Protein AF-A0A4Q4V683-F1 (afdb_monomer_lite)

pLDDT: mean 73.68, std 15.34, range [36.59, 94.88]

Foldseek 3Di:
DDDDDDPDDPDPPQLPDDDDPVVQVVCCVVVVDNLVPDDPSCSSVVVSVSVVVVVVVVLVVCVVVQVCSVQVVVVHDRDPVSVVVNVVVVVVVVVVVVVVVVVVVVDPDDPPLFAWEAEDDCVVVDDDRDTPVVVVVVVVVVVVFFPDKDKAFPDWDDDVVQQKIKTKIKIWTHTDPVNPDDDPDDDPPPDDPTDIWIKIWIFHADPVSPDTSYIYMYTDPDD

Secondary structure (DSSP, 8-state):
------------TTTTPPPPHHHHHHHHHHS---GGGS-TTTHHHHHHHHHHHHHHHHHHHHHHH-TTHHHHHTTPPPPHHHHHHHHHHHHHHHHHHHHHHHHHHHSTTS-----EEEEESGGG----PBPHHHHHHHHHHHHHHEEE--EEEEEEEEEGGGTEEEEEEEEE-EE-GGG----SS----------EEEEEEEEEE-TTSSSEEEEEEEEP---

Structure (mmCIF, N/CA/C/O backbone):
data_AF-A0A4Q4V683-F1
#
_entry.id   AF-A0A4Q4V683-F1
#
loop_
_atom_site.group_PDB
_atom_site.id
_atom_site.type_symbol
_atom_site.label_atom_id
_atom_site.label_alt_id
_atom_site.label_comp_id
_atom_site.label_asym_id
_atom_site.label_entity_id
_atom_site.label_seq_id
_atom_site.pdbx_PDB_ins_code
_atom_site.Cartn_x
_atom_site.Cartn_y
_atom_site.Cartn_z
_atom_site.occupancy
_atom_site.B_iso_or_equiv
_atom_site.auth_seq_id
_atom_site.auth_comp_id
_atom_site.auth_asym_id
_atom_site.auth_atom_id
_atom_site.pdbx_PDB_model_num
ATOM 1 N N . MET A 1 1 ? -41.103 6.903 85.930 1.00 46.31 1 MET A N 1
ATOM 2 C CA . MET A 1 1 ? -41.200 6.333 84.571 1.00 46.31 1 MET A CA 1
ATOM 3 C C . MET A 1 1 ? -40.669 7.365 83.596 1.00 46.31 1 MET A C 1
ATOM 5 O O . MET A 1 1 ? -41.232 8.448 83.564 1.00 46.31 1 MET A O 1
ATOM 9 N N . SER A 1 2 ? -39.594 7.088 82.861 1.00 41.38 2 SER A N 1
ATOM 10 C CA . SER A 1 2 ? -39.300 7.807 81.615 1.00 41.38 2 SER A CA 1
ATOM 11 C C . SER A 1 2 ? -38.290 7.000 80.808 1.00 41.38 2 SER A C 1
ATOM 13 O O . SER A 1 2 ? -37.324 6.490 81.370 1.00 41.38 2 SER A O 1
ATOM 15 N N . GLY A 1 3 ? -38.618 6.799 79.535 1.00 37.69 3 GLY A N 1
ATOM 16 C CA . GLY A 1 3 ? -38.150 5.724 78.670 1.00 37.69 3 GLY A CA 1
ATOM 17 C C . GLY A 1 3 ? -36.655 5.709 78.369 1.00 37.69 3 GLY A C 1
ATOM 18 O O . GLY A 1 3 ? -36.049 6.718 78.006 1.00 37.69 3 GLY A O 1
ATOM 19 N N . THR A 1 4 ? -36.110 4.499 78.426 1.00 41.00 4 THR A N 1
ATOM 20 C CA . THR A 1 4 ? -34.933 4.038 77.696 1.00 41.00 4 THR A CA 1
ATOM 21 C C . THR A 1 4 ? -35.132 4.360 76.212 1.00 41.00 4 THR A C 1
ATOM 23 O O . THR A 1 4 ? -35.941 3.723 75.538 1.00 41.00 4 THR A O 1
ATOM 26 N N . HIS A 1 5 ? -34.452 5.385 75.705 1.00 44.97 5 HIS A N 1
ATOM 27 C CA . HIS A 1 5 ? -34.430 5.655 74.271 1.00 44.97 5 HIS A CA 1
ATOM 28 C C . HIS A 1 5 ? -33.493 4.629 73.637 1.00 44.97 5 HIS A C 1
ATOM 30 O O . HIS A 1 5 ? -32.316 4.550 73.990 1.00 44.97 5 HIS A O 1
ATOM 36 N N . GLY A 1 6 ? -34.057 3.781 72.776 1.00 37.22 6 GLY A N 1
ATOM 37 C CA . GLY A 1 6 ? -33.319 2.761 72.048 1.00 37.22 6 GLY A CA 1
ATOM 38 C C . GLY A 1 6 ? -32.192 3.387 71.235 1.00 37.22 6 GLY A C 1
ATOM 39 O O . GLY A 1 6 ? -32.380 4.419 70.592 1.00 37.22 6 GLY A O 1
ATOM 40 N N . MET A 1 7 ? -31.029 2.739 71.271 1.00 40.00 7 MET A N 1
ATOM 41 C CA . MET A 1 7 ? -29.975 2.922 70.280 1.00 40.00 7 MET A CA 1
ATOM 42 C C . MET A 1 7 ? -30.600 2.710 68.899 1.00 40.00 7 MET A C 1
ATOM 44 O O . MET A 1 7 ? -30.900 1.578 68.518 1.00 40.00 7 MET A O 1
ATOM 48 N N . GLY A 1 8 ? -30.876 3.811 68.197 1.00 40.69 8 GLY A N 1
ATOM 49 C CA . GLY A 1 8 ? -31.326 3.792 66.815 1.00 40.69 8 GLY A CA 1
ATOM 50 C C . GLY A 1 8 ? -30.268 3.072 65.999 1.00 40.69 8 GLY A C 1
ATOM 51 O O . GLY A 1 8 ? -29.117 3.505 65.974 1.00 40.69 8 GLY A O 1
ATOM 52 N N . GLY A 1 9 ? -30.655 1.932 65.426 1.00 43.16 9 GLY A N 1
ATOM 53 C CA . GLY A 1 9 ? -29.786 1.118 64.597 1.00 43.16 9 GLY A CA 1
ATOM 54 C C . GLY A 1 9 ? -29.089 1.997 63.571 1.00 43.16 9 GLY A C 1
ATOM 55 O O . GLY A 1 9 ? -29.737 2.769 62.864 1.00 43.16 9 GLY A O 1
ATOM 56 N N . VAL A 1 10 ? -27.766 1.881 63.539 1.00 43.75 10 VAL A N 1
ATOM 57 C CA . VAL A 1 10 ? -26.938 2.305 62.419 1.00 43.75 10 VAL A CA 1
ATOM 58 C C . VAL A 1 10 ? -27.464 1.524 61.218 1.00 43.75 10 VAL A C 1
ATOM 60 O O . VAL A 1 10 ? -27.124 0.361 61.032 1.00 43.75 10 VAL A O 1
ATOM 63 N N . TYR A 1 11 ? -28.411 2.109 60.488 1.00 47.06 11 TYR A N 1
ATOM 64 C CA . TYR A 1 11 ? -28.827 1.582 59.201 1.00 47.06 11 TYR A CA 1
ATOM 65 C C . TYR A 1 11 ? -27.609 1.701 58.293 1.00 47.06 11 TYR A C 1
ATOM 67 O O . TYR A 1 11 ? -27.069 2.791 58.118 1.00 47.06 11 TYR A O 1
ATOM 75 N N . GLU A 1 12 ? -27.140 0.574 57.770 1.00 52.12 12 GLU A N 1
ATOM 76 C CA . GLU A 1 12 ? -26.119 0.557 56.733 1.00 52.12 12 GLU A CA 1
ATOM 77 C C . GLU A 1 12 ? -26.692 1.310 55.522 1.00 52.12 12 GLU A C 1
ATOM 79 O O . GLU A 1 12 ? -27.596 0.818 54.848 1.00 52.12 12 GLU A O 1
ATOM 84 N N . ASP A 1 13 ? -26.190 2.523 55.260 1.00 51.69 13 ASP A N 1
ATOM 85 C CA . ASP A 1 13 ? -26.619 3.450 54.191 1.00 51.69 13 ASP A CA 1
ATOM 86 C C . ASP A 1 13 ? -26.650 2.827 52.775 1.00 51.69 13 ASP A C 1
ATOM 88 O O . ASP A 1 13 ? -27.097 3.450 51.810 1.00 51.69 13 ASP A O 1
ATOM 92 N N . GLN A 1 14 ? -26.172 1.591 52.618 1.00 51.09 14 GLN A N 1
ATOM 93 C CA . GLN A 1 14 ? -26.167 0.863 51.355 1.00 51.09 14 GLN A CA 1
ATOM 94 C C . GLN A 1 14 ? -27.435 0.033 51.114 1.00 51.09 14 GLN A C 1
ATOM 96 O O . GLN A 1 14 ? -27.793 -0.158 49.953 1.00 51.09 14 GLN A O 1
ATOM 101 N N . ASP A 1 15 ? -28.181 -0.369 52.148 1.00 54.59 15 ASP A N 1
ATOM 102 C CA . ASP A 1 15 ? -29.346 -1.268 52.013 1.00 54.59 15 ASP A CA 1
ATOM 103 C C . ASP A 1 15 ? -30.617 -0.575 51.473 1.00 54.59 15 ASP A C 1
ATOM 105 O O . ASP A 1 15 ? -31.641 -1.208 51.227 1.00 54.59 15 ASP A O 1
ATOM 109 N N . GLN A 1 16 ? -30.557 0.742 51.243 1.00 57.19 16 GLN A N 1
ATOM 110 C CA . GLN A 1 16 ? -31.691 1.568 50.803 1.00 57.19 16 GLN A CA 1
ATOM 111 C C . GLN A 1 16 ? -31.672 1.934 49.307 1.00 57.19 16 GLN A C 1
ATOM 113 O O . GLN A 1 16 ? -32.422 2.810 48.867 1.00 57.19 16 GLN A O 1
ATOM 118 N N . ARG A 1 17 ? -30.815 1.308 48.491 1.00 64.31 17 ARG A N 1
ATOM 119 C CA . ARG A 1 17 ? -30.765 1.598 47.048 1.00 64.31 17 ARG A CA 1
ATOM 120 C C . ARG A 1 17 ? -31.903 0.893 46.309 1.00 64.31 17 ARG A C 1
ATOM 122 O O . ARG A 1 17 ? -31.976 -0.330 46.275 1.00 64.31 17 ARG A O 1
ATOM 129 N N . ASN A 1 18 ? -32.766 1.673 45.663 1.00 68.25 18 ASN A N 1
ATOM 130 C CA . ASN A 1 18 ? -33.771 1.138 44.747 1.00 68.25 18 ASN A CA 1
ATOM 131 C C . ASN A 1 18 ? -33.116 0.796 43.402 1.00 68.25 18 ASN A C 1
ATOM 133 O O . ASN A 1 18 ? -32.565 1.673 42.735 1.00 68.25 18 ASN A O 1
ATOM 137 N N . PHE A 1 19 ? -33.192 -0.472 42.999 1.00 73.62 19 PHE A N 1
ATOM 138 C CA . PHE A 1 19 ? -32.699 -0.953 41.708 1.00 73.62 19 PHE A CA 1
ATOM 139 C C . PHE A 1 19 ? -33.833 -1.005 40.684 1.00 73.62 19 PHE A C 1
ATOM 141 O O . PHE A 1 19 ? -34.965 -1.347 41.021 1.00 73.62 19 PHE A O 1
ATOM 148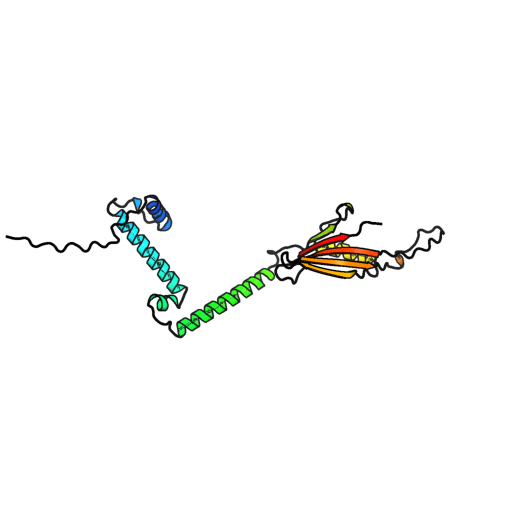 N N . ALA A 1 20 ? -33.532 -0.673 39.428 1.00 79.88 20 ALA A N 1
ATOM 149 C CA . ALA A 1 20 ? -34.481 -0.851 38.337 1.00 79.88 20 ALA A CA 1
ATOM 150 C C . ALA A 1 20 ? -34.656 -2.346 38.017 1.00 79.88 20 ALA A C 1
ATOM 152 O O . ALA A 1 20 ? -33.679 -3.098 38.017 1.00 79.88 20 ALA A O 1
ATOM 153 N N . ASP A 1 21 ? -35.874 -2.763 37.659 1.00 75.88 21 ASP A N 1
ATOM 154 C CA . ASP A 1 21 ? -36.181 -4.157 37.291 1.00 75.88 21 ASP A CA 1
ATOM 155 C C . ASP A 1 21 ? -35.320 -4.675 36.126 1.00 75.88 21 ASP A C 1
ATOM 157 O O . ASP A 1 21 ? -35.040 -5.871 36.031 1.00 75.88 21 ASP A O 1
ATOM 161 N N . SER A 1 22 ? -34.867 -3.782 35.240 1.00 79.06 22 SER A N 1
ATOM 162 C CA . SER A 1 22 ? -33.939 -4.118 34.157 1.00 79.06 22 SER A CA 1
ATOM 163 C C . SER A 1 22 ? -32.577 -4.573 34.679 1.00 79.06 22 SER A C 1
ATOM 165 O O . SER A 1 22 ? -32.049 -5.560 34.181 1.00 79.06 22 SER A O 1
ATOM 167 N N . SER A 1 23 ? -32.042 -3.902 35.703 1.00 78.31 23 SER A N 1
ATOM 168 C CA . SER A 1 23 ? -30.760 -4.264 36.316 1.00 78.31 23 SER A CA 1
ATOM 169 C C . SER A 1 23 ? -30.851 -5.610 37.031 1.00 78.31 23 SER A C 1
ATOM 171 O O . SER A 1 23 ? -29.955 -6.428 36.904 1.00 78.31 23 SER A O 1
ATOM 173 N N . ILE A 1 24 ? -31.971 -5.889 37.704 1.00 74.81 24 ILE A N 1
ATOM 174 C CA . ILE A 1 24 ? -32.207 -7.175 38.384 1.00 74.81 24 ILE A CA 1
ATOM 175 C C . ILE A 1 24 ? -32.203 -8.344 37.383 1.00 74.81 24 ILE A C 1
ATOM 177 O O . ILE A 1 24 ? -31.632 -9.400 37.649 1.00 74.81 24 ILE A O 1
ATOM 181 N N . LYS A 1 25 ? -32.816 -8.152 36.208 1.00 77.75 25 LYS A N 1
ATOM 182 C CA . LYS A 1 25 ? -32.842 -9.166 35.140 1.00 77.75 25 LYS A CA 1
ATOM 183 C C . LYS A 1 25 ? -31.498 -9.349 34.444 1.00 77.75 25 LYS A C 1
ATOM 185 O O . LYS A 1 25 ? -31.238 -10.428 33.915 1.00 77.75 25 LYS A O 1
ATOM 190 N N . GLU A 1 26 ? -30.685 -8.302 34.389 1.00 77.69 26 GLU A N 1
ATOM 191 C CA . GLU A 1 26 ? -29.346 -8.352 33.810 1.00 77.69 26 GLU A CA 1
ATOM 192 C C . GLU A 1 26 ? -28.400 -9.168 34.694 1.00 77.69 26 GLU A C 1
ATOM 194 O O . GLU A 1 26 ? -27.813 -10.128 34.197 1.00 77.69 26 GLU A O 1
ATOM 199 N N . GLU A 1 27 ? -28.382 -8.905 36.006 1.00 73.81 27 GLU A N 1
ATOM 200 C CA . GLU A 1 27 ? -27.564 -9.668 36.965 1.00 73.81 27 GLU A CA 1
ATOM 201 C C . GLU A 1 27 ? -27.907 -11.162 36.983 1.00 73.81 27 GLU A C 1
ATOM 203 O O . GLU A 1 27 ? -27.041 -12.030 37.087 1.00 73.81 27 GLU A O 1
ATOM 208 N N . GLN A 1 28 ? -29.187 -11.497 36.811 1.00 73.44 28 GLN A N 1
ATOM 209 C CA . GLN A 1 28 ? -29.623 -12.889 36.731 1.00 73.44 28 GLN A CA 1
ATOM 210 C C . GLN A 1 28 ? -29.041 -13.632 35.518 1.00 73.44 28 GLN A C 1
ATOM 212 O O . GLN A 1 28 ? -28.858 -14.849 35.572 1.00 73.44 28 GLN A O 1
ATOM 217 N N . ARG A 1 29 ? -28.744 -12.925 34.421 1.00 73.75 29 ARG A N 1
ATOM 218 C CA . ARG A 1 29 ? -28.149 -13.515 33.212 1.00 73.75 29 ARG A CA 1
ATOM 219 C C . ARG A 1 29 ? -26.636 -13.663 33.320 1.00 73.75 29 ARG A C 1
ATOM 221 O O . ARG A 1 29 ? -26.099 -14.612 32.758 1.00 73.75 29 ARG A O 1
ATOM 228 N N . THR A 1 30 ? -25.968 -12.729 33.988 1.00 74.19 30 THR A N 1
ATOM 229 C CA . THR A 1 30 ? -24.503 -12.676 34.095 1.00 74.19 30 THR A CA 1
ATOM 230 C C . THR A 1 30 ? -23.982 -13.565 35.220 1.00 74.19 30 THR A C 1
ATOM 232 O O . THR A 1 30 ? -23.068 -14.353 34.994 1.00 74.19 30 THR A O 1
ATOM 235 N N . GLN A 1 31 ? -24.600 -13.499 36.402 1.00 68.88 31 GLN A N 1
ATOM 236 C CA . GLN A 1 31 ? -24.130 -14.170 37.621 1.00 68.88 31 GLN A CA 1
ATOM 237 C C . GLN A 1 31 ? -24.837 -15.511 37.884 1.00 68.88 31 GLN A C 1
ATOM 239 O O . GLN A 1 31 ? -24.476 -16.241 38.804 1.00 68.88 31 GLN A O 1
ATOM 244 N N . ASN A 1 32 ? -25.863 -15.853 37.090 1.00 74.00 32 ASN A N 1
ATOM 245 C CA . ASN A 1 32 ? -26.705 -17.045 37.272 1.00 74.00 32 ASN A CA 1
ATOM 246 C C . ASN A 1 32 ? -27.372 -17.122 38.670 1.00 74.00 32 ASN A C 1
ATOM 248 O O . ASN A 1 32 ? -27.752 -18.198 39.136 1.00 74.00 32 ASN A O 1
ATOM 252 N N . ILE A 1 33 ? -27.526 -15.973 39.339 1.00 75.62 33 ILE A N 1
ATOM 253 C CA . ILE A 1 33 ? -28.204 -15.820 40.632 1.00 75.62 33 ILE A CA 1
ATOM 254 C C . ILE A 1 33 ? -29.637 -15.347 40.367 1.00 75.62 33 ILE A C 1
ATOM 256 O O . ILE A 1 33 ? -29.862 -14.317 39.737 1.00 75.62 33 ILE A O 1
ATOM 260 N N . ASN A 1 34 ? -30.642 -16.082 40.853 1.00 77.62 34 ASN A N 1
ATOM 261 C CA . ASN A 1 34 ? -32.051 -15.728 40.650 1.00 77.62 34 ASN A CA 1
ATOM 262 C C . ASN A 1 34 ? -32.516 -14.627 41.619 1.00 77.62 34 ASN A C 1
ATOM 264 O O . ASN A 1 34 ? -33.276 -14.893 42.551 1.00 77.62 34 ASN A O 1
ATOM 268 N N . VAL A 1 35 ? -32.075 -13.388 41.386 1.00 74.56 35 VAL A N 1
ATOM 269 C CA . VAL A 1 35 ? -32.452 -12.213 42.194 1.00 74.56 35 VAL A CA 1
ATOM 270 C C . VAL A 1 35 ? -33.961 -11.927 42.115 1.00 74.56 35 VAL A C 1
ATOM 272 O O . VAL A 1 35 ? -34.574 -11.482 43.086 1.00 74.56 35 VAL A O 1
ATOM 275 N N . GLU A 1 36 ? -34.606 -12.243 40.986 1.00 77.31 36 GLU A N 1
ATOM 276 C CA . GLU A 1 36 ? -36.046 -12.036 40.781 1.00 77.31 36 GLU A CA 1
ATOM 277 C C . GLU A 1 36 ? -36.908 -12.871 41.749 1.00 77.31 36 GLU A C 1
ATOM 279 O O . GLU A 1 36 ? -37.983 -12.414 42.155 1.00 77.31 36 GLU A O 1
ATOM 284 N N . GLY A 1 37 ? -36.399 -14.038 42.170 1.00 75.75 37 GLY A N 1
ATOM 285 C CA . GLY A 1 37 ? -37.033 -14.956 43.120 1.00 75.75 37 GLY A CA 1
ATOM 286 C C . GLY A 1 37 ? -36.935 -14.562 44.600 1.00 75.75 37 GLY A C 1
ATOM 287 O O . GLY 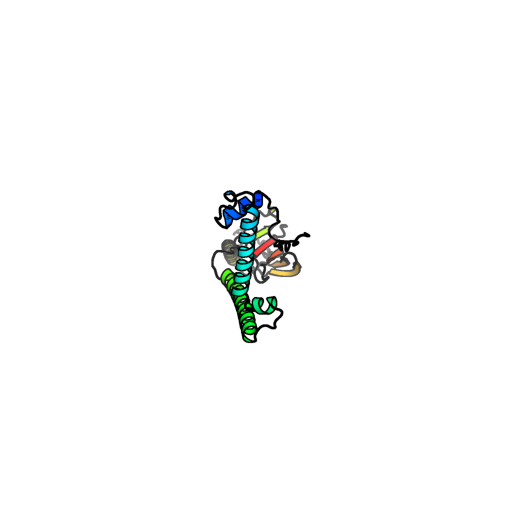A 1 37 ? -37.604 -15.182 45.427 1.00 75.75 37 GLY A O 1
ATOM 288 N N . TYR A 1 38 ? -36.144 -13.542 44.954 1.00 78.62 38 TYR A N 1
ATOM 289 C CA . TYR A 1 38 ? -36.069 -13.032 46.329 1.00 78.62 38 TYR A CA 1
ATOM 290 C C . TYR A 1 38 ? -37.320 -12.219 46.685 1.00 78.62 38 TYR A C 1
ATOM 292 O O . TYR A 1 38 ? -37.975 -11.628 45.819 1.00 78.62 38 TYR A O 1
ATOM 300 N N . MET A 1 39 ? -37.664 -12.148 47.977 1.00 77.94 39 MET A N 1
ATOM 301 C CA . MET A 1 39 ? -38.775 -11.298 48.411 1.00 77.94 39 MET A CA 1
ATOM 302 C C . MET A 1 39 ? -38.478 -9.825 48.086 1.00 77.94 39 MET A C 1
ATOM 304 O O . MET A 1 39 ? -37.325 -9.412 48.185 1.00 77.94 39 MET A O 1
ATOM 308 N N . PRO A 1 40 ? -39.488 -8.986 47.773 1.00 72.50 40 PRO A N 1
ATOM 309 C CA . PRO A 1 40 ? -39.276 -7.584 47.383 1.00 72.50 40 PRO A CA 1
ATOM 310 C C . PRO A 1 40 ? -38.419 -6.756 48.351 1.00 72.50 40 PRO A C 1
ATOM 312 O O . PRO A 1 40 ? -37.763 -5.811 47.938 1.00 72.50 40 PRO A O 1
ATOM 315 N N . LYS A 1 41 ? -38.422 -7.132 49.632 1.00 75.44 41 LYS A N 1
ATOM 316 C CA . LYS A 1 41 ? -37.670 -6.497 50.721 1.00 75.44 41 LYS A CA 1
ATOM 317 C C . LYS A 1 41 ? -36.184 -6.873 50.711 1.00 75.44 41 LYS A C 1
ATOM 319 O O . LYS A 1 41 ? -35.359 -6.086 51.146 1.00 75.44 41 LYS A O 1
ATOM 324 N N . ASP A 1 42 ? -35.871 -8.058 50.192 1.00 77.62 42 ASP A N 1
ATOM 325 C CA . ASP A 1 42 ? -34.534 -8.657 50.189 1.00 77.62 42 ASP A CA 1
ATOM 326 C C . ASP A 1 42 ? -33.828 -8.487 48.832 1.00 77.62 42 ASP A C 1
ATOM 328 O O . ASP A 1 42 ? -32.620 -8.687 48.731 1.00 77.62 42 ASP A O 1
ATOM 332 N N . LYS A 1 43 ? -34.562 -8.081 47.782 1.00 75.69 43 LYS A N 1
ATOM 333 C CA . LYS A 1 43 ? -34.003 -7.789 46.450 1.00 75.69 43 LYS A CA 1
ATOM 334 C C . LYS A 1 43 ? -32.897 -6.722 46.475 1.00 75.69 43 LYS A C 1
ATOM 336 O O . LYS A 1 43 ? -31.868 -6.962 45.846 1.00 75.69 43 LYS A O 1
ATOM 341 N N . PRO A 1 44 ? -33.042 -5.580 47.182 1.00 77.62 44 PRO A N 1
ATOM 342 C CA . PRO A 1 44 ? -31.974 -4.581 47.261 1.00 77.62 44 PRO A CA 1
ATOM 343 C C . PRO A 1 44 ? -30.707 -5.129 47.914 1.00 77.62 44 PRO A C 1
ATOM 345 O O . PRO A 1 44 ? -29.607 -4.900 47.420 1.00 77.62 44 PRO A O 1
ATOM 348 N N . ARG A 1 45 ? -30.874 -5.927 48.972 1.00 79.06 45 ARG A N 1
ATOM 349 C CA . ARG A 1 45 ? -29.773 -6.567 49.687 1.00 79.06 45 ARG A CA 1
ATOM 350 C C . ARG A 1 45 ? -29.011 -7.552 48.798 1.00 79.06 45 ARG A C 1
ATOM 352 O O . ARG A 1 45 ? -27.792 -7.469 48.713 1.00 79.06 45 ARG A O 1
ATOM 359 N N . ALA A 1 46 ? -29.725 -8.417 48.075 1.00 79.88 46 ALA A N 1
ATOM 360 C CA . ALA A 1 46 ? -29.118 -9.353 47.125 1.00 79.88 46 ALA A CA 1
ATOM 361 C C . ALA A 1 46 ? -28.366 -8.628 45.990 1.00 79.88 46 ALA A C 1
ATOM 363 O O . ALA A 1 46 ? -27.272 -9.031 45.610 1.00 79.88 46 ALA A O 1
ATOM 364 N N . MET A 1 47 ? -28.918 -7.523 45.480 1.00 79.75 47 MET A N 1
ATOM 365 C CA . MET A 1 47 ? -28.262 -6.699 44.457 1.00 79.75 47 MET A CA 1
ATOM 366 C C . MET A 1 47 ? -26.998 -5.997 44.969 1.00 79.75 47 MET A C 1
ATOM 368 O O . MET A 1 47 ? -26.015 -5.884 44.237 1.00 79.75 47 MET A O 1
ATOM 372 N N . ASN A 1 48 ? -27.014 -5.512 46.211 1.00 80.06 48 ASN A N 1
ATOM 373 C CA . ASN A 1 48 ? -25.833 -4.925 46.839 1.00 80.06 48 ASN A CA 1
ATOM 374 C C . ASN A 1 48 ? -24.722 -5.961 47.014 1.00 80.06 48 ASN A C 1
ATOM 376 O O . ASN A 1 48 ? -23.572 -5.662 46.704 1.00 80.06 48 ASN A O 1
ATOM 380 N N . GLU A 1 49 ? -25.075 -7.171 47.451 1.00 81.38 49 GLU A N 1
ATOM 381 C CA . GLU A 1 49 ? -24.130 -8.271 47.654 1.00 81.38 49 GLU A CA 1
ATOM 382 C C . GLU A 1 49 ? -23.451 -8.689 46.339 1.00 81.38 49 GLU A C 1
ATOM 384 O O . GLU A 1 49 ? -22.224 -8.799 46.285 1.00 81.38 49 GLU A O 1
ATOM 389 N N . ILE A 1 50 ? -24.219 -8.806 45.250 1.00 81.94 50 ILE A N 1
ATOM 390 C CA . ILE A 1 50 ? -23.680 -9.091 43.910 1.00 81.94 50 ILE A CA 1
ATOM 391 C C . ILE A 1 50 ? -22.699 -8.000 43.478 1.00 81.94 50 ILE A C 1
ATOM 393 O O . ILE A 1 50 ? -21.563 -8.292 43.117 1.00 81.94 50 ILE A O 1
ATOM 397 N N . ARG A 1 51 ? -23.085 -6.726 43.595 1.00 79.00 51 ARG A N 1
ATOM 398 C CA . ARG A 1 51 ? -22.202 -5.615 43.215 1.00 79.00 51 ARG A CA 1
ATOM 399 C C . ARG A 1 51 ? -20.951 -5.524 44.077 1.00 79.00 51 ARG A C 1
ATOM 401 O O . ARG A 1 51 ? -19.899 -5.156 43.562 1.00 79.00 51 ARG A O 1
ATOM 408 N N . SER A 1 52 ? -21.034 -5.836 45.371 1.00 77.12 52 SER A N 1
ATOM 409 C CA . SER A 1 52 ? -19.834 -5.906 46.210 1.00 77.12 52 SER A CA 1
ATOM 410 C C . SER A 1 52 ? -18.895 -7.013 45.745 1.00 77.12 52 SER A C 1
ATOM 412 O O . SER A 1 52 ? -17.704 -6.753 45.600 1.00 77.12 52 SER A O 1
ATOM 414 N N . GLN A 1 53 ? -19.425 -8.192 45.407 1.00 78.88 53 GLN A N 1
ATOM 415 C CA . GLN A 1 53 ? -18.627 -9.295 44.871 1.00 78.88 53 GLN A CA 1
ATOM 416 C C . GLN A 1 53 ? -18.004 -8.936 43.514 1.00 78.88 53 GLN A C 1
ATOM 418 O O . GLN A 1 53 ? -16.851 -9.271 43.260 1.00 78.88 53 GLN A O 1
ATOM 423 N N . GLU A 1 54 ? -18.706 -8.201 42.652 1.00 79.75 54 GLU A N 1
ATOM 424 C CA . GLU A 1 54 ? -18.154 -7.703 41.384 1.00 79.75 54 GLU A CA 1
ATOM 425 C C . GLU A 1 54 ? -17.022 -6.695 41.585 1.00 79.75 54 GLU A C 1
ATOM 427 O O . GLU A 1 54 ? -16.005 -6.743 40.898 1.00 79.75 54 GLU A O 1
ATOM 432 N N . ILE A 1 55 ? -17.168 -5.784 42.546 1.00 77.75 55 ILE A N 1
ATOM 433 C CA . ILE A 1 55 ? -16.111 -4.829 42.885 1.00 77.75 55 ILE A CA 1
ATOM 434 C C . ILE A 1 55 ? -14.902 -5.571 43.465 1.00 77.75 55 ILE A C 1
ATOM 436 O O . ILE A 1 55 ? -13.767 -5.283 43.084 1.00 77.75 55 ILE A O 1
ATOM 440 N N . GLU A 1 56 ? -15.115 -6.540 44.352 1.00 77.69 56 GLU A N 1
ATOM 441 C CA . GLU A 1 56 ? -14.045 -7.360 44.927 1.00 77.69 56 GLU A CA 1
ATOM 442 C C . GLU A 1 56 ? -13.326 -8.175 43.850 1.00 77.69 56 GLU A C 1
ATOM 444 O O . GLU A 1 56 ? -12.115 -8.056 43.699 1.00 77.69 56 GLU A O 1
ATOM 449 N N . THR A 1 57 ? -14.055 -8.911 43.015 1.00 78.56 57 THR A N 1
ATOM 450 C CA . THR A 1 57 ? -13.464 -9.693 41.918 1.00 78.56 57 THR A CA 1
ATOM 451 C C . THR A 1 57 ? -12.734 -8.812 40.907 1.00 78.56 57 THR A C 1
ATOM 453 O O . THR A 1 57 ? -11.593 -9.109 40.559 1.00 78.56 57 THR A O 1
ATOM 456 N N . ALA A 1 58 ? -13.309 -7.678 40.499 1.00 76.69 58 ALA A N 1
ATOM 457 C CA . ALA A 1 58 ? -12.649 -6.750 39.581 1.00 76.69 58 ALA A CA 1
ATOM 458 C C . ALA A 1 58 ? -11.401 -6.098 40.199 1.00 76.69 58 ALA A C 1
ATOM 460 O O . ALA A 1 58 ? -10.421 -5.834 39.497 1.00 76.69 58 ALA A O 1
ATOM 461 N N . THR A 1 59 ? -11.405 -5.821 41.506 1.00 71.44 59 THR A N 1
ATOM 462 C CA . THR A 1 59 ? -10.211 -5.305 42.195 1.00 71.44 59 THR A CA 1
ATOM 463 C C . THR A 1 59 ? -9.145 -6.384 42.352 1.00 71.44 59 THR A C 1
ATOM 465 O O . THR A 1 59 ? -7.975 -6.107 42.099 1.00 71.44 59 THR A O 1
ATOM 468 N N . GLU A 1 60 ? -9.526 -7.622 42.660 1.00 76.38 60 GLU A N 1
ATOM 469 C CA . GLU A 1 60 ? -8.616 -8.766 42.702 1.00 76.38 60 GLU A CA 1
ATOM 470 C C . GLU A 1 60 ? -7.995 -9.087 41.341 1.00 76.38 60 GLU A C 1
ATOM 472 O O . GLU A 1 60 ? -6.801 -9.375 41.267 1.00 76.38 60 GLU A O 1
ATOM 477 N N . GLU A 1 61 ? -8.766 -9.024 40.256 1.00 74.44 61 GLU A N 1
ATOM 478 C CA . GLU A 1 61 ? -8.248 -9.205 38.898 1.00 74.44 61 GLU A CA 1
ATOM 479 C C . GLU A 1 61 ? -7.244 -8.114 38.528 1.00 74.44 61 GLU A C 1
ATOM 481 O O . GLU A 1 61 ? -6.189 -8.410 37.965 1.00 74.44 61 GLU A O 1
ATOM 486 N N . ARG A 1 62 ? -7.507 -6.859 38.915 1.00 70.31 62 ARG A N 1
ATOM 487 C CA . ARG A 1 62 ? -6.523 -5.776 38.775 1.00 70.31 62 ARG A CA 1
ATOM 488 C C . ARG A 1 62 ? -5.261 -6.055 39.589 1.00 70.31 62 ARG A C 1
ATOM 490 O O . ARG A 1 62 ? -4.171 -5.898 39.052 1.00 70.31 62 ARG A O 1
ATOM 497 N N . TYR A 1 63 ? -5.389 -6.541 40.826 1.00 72.62 63 TYR A N 1
ATOM 498 C CA . TYR A 1 63 ? -4.239 -6.919 41.657 1.00 72.62 63 TYR A CA 1
ATOM 499 C C . TYR A 1 63 ? -3.432 -8.096 41.093 1.00 72.62 63 TYR A C 1
ATOM 501 O O . TYR A 1 63 ? -2.235 -8.182 41.359 1.00 72.62 63 TYR A O 1
ATOM 509 N N . LYS A 1 64 ? -4.061 -9.003 40.338 1.00 74.38 64 LYS A N 1
ATOM 510 C CA . LYS A 1 64 ? -3.376 -10.117 39.661 1.00 74.38 64 LYS A CA 1
ATOM 511 C C . LYS A 1 64 ? -2.624 -9.666 38.409 1.00 74.38 64 LYS A C 1
ATOM 513 O O . LYS A 1 64 ? -1.564 -10.214 38.131 1.00 74.38 64 LYS A O 1
ATOM 518 N N . ASN A 1 65 ? -3.171 -8.701 37.673 1.00 72.50 65 ASN A N 1
ATOM 519 C CA . ASN A 1 65 ? -2.629 -8.267 36.383 1.00 72.50 65 ASN A CA 1
ATOM 520 C C . ASN A 1 65 ? -1.637 -7.097 36.488 1.00 72.50 65 ASN A C 1
ATOM 522 O O . ASN A 1 65 ? -0.823 -6.929 35.584 1.00 72.50 65 ASN A O 1
ATOM 526 N N . ASP A 1 66 ? -1.703 -6.302 37.561 1.00 71.25 66 ASP A N 1
ATOM 527 C CA . ASP A 1 66 ? -0.820 -5.158 37.798 1.00 71.25 66 ASP A CA 1
ATOM 528 C C . ASP A 1 66 ? -0.141 -5.267 39.181 1.00 71.25 66 ASP A C 1
ATOM 530 O O . ASP A 1 66 ? -0.797 -5.045 40.209 1.00 71.25 66 ASP A O 1
ATOM 534 N N . PRO A 1 67 ? 1.174 -5.550 39.243 1.00 69.88 67 PRO A N 1
ATOM 535 C CA . PRO A 1 67 ? 1.909 -5.685 40.501 1.00 69.88 67 PRO A CA 1
ATOM 536 C C . PRO A 1 67 ? 2.022 -4.371 41.304 1.00 69.88 67 PRO A C 1
ATOM 538 O O . PRO A 1 67 ? 2.311 -4.409 42.506 1.00 69.88 67 PRO A O 1
ATOM 541 N N . LEU A 1 68 ? 1.767 -3.204 40.697 1.00 73.88 68 LEU A N 1
ATOM 542 C CA . LEU A 1 68 ? 1.822 -1.890 41.356 1.00 73.88 68 LEU A CA 1
ATOM 543 C C . LEU A 1 68 ? 0.496 -1.495 42.012 1.00 73.88 68 LEU A C 1
ATOM 545 O O . LEU A 1 68 ? 0.485 -0.733 42.990 1.00 73.88 68 LEU A O 1
ATOM 549 N N . SER A 1 69 ? -0.613 -2.031 41.506 1.00 72.06 69 SER A N 1
ATOM 550 C CA . SER A 1 69 ? -1.971 -1.617 41.869 1.00 72.06 69 SER A CA 1
ATOM 551 C C . SER A 1 69 ? -2.270 -1.749 43.369 1.00 72.06 69 SER A C 1
ATOM 553 O O . SER A 1 69 ? -2.903 -0.869 43.955 1.00 72.06 69 SER A O 1
ATOM 555 N N . ARG A 1 70 ? -1.738 -2.778 44.044 1.00 72.25 70 ARG A N 1
ATOM 556 C CA . ARG A 1 70 ? -1.929 -2.981 45.493 1.00 72.25 70 ARG A CA 1
ATOM 557 C C . ARG A 1 70 ? -1.237 -1.910 46.336 1.00 72.25 70 ARG A C 1
ATOM 559 O O . ARG A 1 70 ? -1.790 -1.452 47.330 1.00 72.25 70 ARG A O 1
ATOM 566 N N . ALA A 1 71 ? -0.030 -1.493 45.956 1.00 69.31 71 ALA A N 1
ATOM 567 C CA . ALA A 1 71 ? 0.693 -0.457 46.690 1.00 69.31 71 ALA A CA 1
ATOM 568 C C . ALA A 1 71 ? 0.043 0.920 46.490 1.00 69.31 71 ALA A C 1
ATOM 570 O O . ALA A 1 71 ? -0.163 1.650 47.461 1.00 69.31 71 ALA A O 1
ATOM 571 N N . GLN A 1 72 ? -0.359 1.227 45.254 1.00 72.69 72 GLN A N 1
ATOM 572 C CA . GLN A 1 72 ? -1.015 2.486 44.903 1.00 72.69 72 GLN A CA 1
ATOM 573 C C . GLN A 1 72 ? -2.397 2.634 45.556 1.00 72.69 72 GLN A C 1
ATOM 575 O O . GLN A 1 72 ? -2.697 3.704 46.085 1.00 72.69 72 GLN A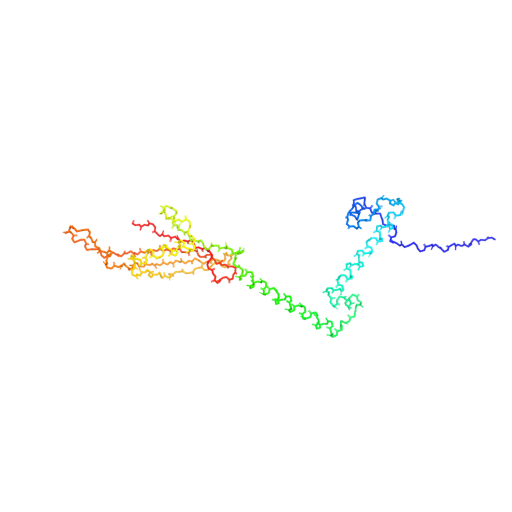 O 1
ATOM 580 N N . ALA A 1 73 ? -3.202 1.565 45.605 1.00 73.12 73 ALA A N 1
ATOM 581 C CA . ALA A 1 73 ? -4.525 1.573 46.243 1.00 73.12 73 ALA A CA 1
ATOM 582 C C . ALA A 1 73 ? -4.472 1.910 47.745 1.00 73.12 73 ALA A C 1
ATOM 584 O O . ALA A 1 73 ? -5.399 2.511 48.284 1.00 73.12 73 ALA A O 1
ATOM 585 N N . HIS A 1 74 ? -3.369 1.569 48.416 1.00 69.81 74 HIS A N 1
ATOM 586 C CA . HIS A 1 74 ? -3.147 1.869 49.831 1.00 69.81 74 HIS A CA 1
ATOM 587 C C . HIS A 1 74 ? -2.320 3.147 50.073 1.00 69.81 74 HIS A C 1
ATOM 589 O O . HIS A 1 74 ? -1.945 3.413 51.213 1.00 69.81 74 HIS A O 1
ATOM 595 N N . GLY A 1 75 ? -2.014 3.932 49.029 1.00 70.31 75 GLY A N 1
ATOM 596 C CA . GLY A 1 75 ? -1.209 5.159 49.139 1.00 70.31 75 GLY A CA 1
ATOM 597 C C . GLY A 1 75 ? 0.263 4.916 49.497 1.00 70.31 75 GLY A C 1
ATOM 598 O O . GLY A 1 75 ? 0.966 5.837 49.914 1.00 70.31 75 GLY A O 1
ATOM 599 N N . ASN A 1 76 ? 0.737 3.680 49.340 1.00 74.75 76 ASN A N 1
ATOM 600 C CA . ASN A 1 76 ? 2.091 3.269 49.673 1.00 74.75 76 ASN A CA 1
ATOM 601 C C . ASN A 1 76 ? 2.985 3.275 48.431 1.00 74.75 76 ASN A C 1
ATOM 603 O O . ASN A 1 76 ? 2.539 3.061 47.304 1.00 74.75 76 ASN A O 1
ATOM 607 N N . LYS A 1 77 ? 4.289 3.476 48.639 1.00 73.38 77 LYS A N 1
ATOM 608 C CA . LYS A 1 77 ? 5.261 3.299 47.555 1.00 73.38 77 LYS A CA 1
ATOM 609 C C . LYS A 1 77 ? 5.374 1.803 47.216 1.00 73.38 77 LYS A C 1
ATOM 611 O O . LYS A 1 77 ? 5.526 1.006 48.146 1.00 73.38 77 LYS A O 1
ATOM 616 N N . PRO A 1 78 ? 5.325 1.417 45.926 1.00 75.31 78 PRO A N 1
ATOM 617 C CA . PRO A 1 78 ? 5.551 0.039 45.500 1.00 75.31 78 PRO A CA 1
ATOM 618 C C . PRO A 1 78 ? 6.897 -0.491 45.993 1.00 75.31 78 PRO A C 1
ATOM 620 O O . PRO A 1 78 ? 7.847 0.272 46.191 1.00 75.31 78 PRO A O 1
ATOM 623 N N . SER A 1 79 ? 6.987 -1.802 46.208 1.00 80.31 79 SER A N 1
ATOM 624 C CA . SER A 1 79 ? 8.262 -2.422 46.560 1.00 80.31 79 SER A CA 1
ATOM 625 C C . SER A 1 79 ? 9.218 -2.378 45.363 1.00 80.31 79 SER A C 1
ATOM 627 O O . SER A 1 79 ? 8.798 -2.312 44.209 1.00 80.31 79 SER A O 1
ATOM 629 N N . ARG A 1 80 ? 10.524 -2.445 45.634 1.00 74.94 80 ARG A N 1
ATOM 630 C CA . ARG A 1 80 ? 11.557 -2.439 44.587 1.00 74.94 80 ARG A CA 1
ATOM 631 C C . ARG A 1 80 ? 11.405 -3.600 43.591 1.00 74.94 80 ARG A C 1
ATOM 633 O O . ARG A 1 80 ? 11.722 -3.422 42.426 1.00 74.94 80 ARG A O 1
ATOM 640 N N . GLY A 1 81 ? 10.914 -4.752 44.057 1.00 78.94 81 GLY A N 1
ATOM 641 C CA . GLY A 1 81 ? 10.608 -5.907 43.206 1.00 78.94 81 GLY A CA 1
ATOM 642 C C . GLY A 1 81 ? 9.375 -5.678 42.334 1.00 78.94 81 GLY A C 1
ATOM 643 O O . GLY A 1 81 ? 9.447 -5.891 41.136 1.00 78.94 81 GLY A O 1
ATOM 644 N N . ALA A 1 82 ? 8.295 -5.125 42.897 1.00 72.50 82 ALA A N 1
ATOM 645 C CA . ALA A 1 82 ? 7.077 -4.837 42.135 1.00 72.50 82 ALA A CA 1
ATOM 646 C C . ALA A 1 82 ? 7.296 -3.803 41.015 1.00 72.50 82 ALA A C 1
ATOM 648 O O . ALA A 1 82 ? 6.650 -3.885 39.978 1.00 72.50 82 ALA A O 1
ATOM 649 N N . MET A 1 83 ? 8.213 -2.844 41.207 1.00 71.00 83 MET A N 1
ATOM 650 C CA . MET A 1 83 ? 8.631 -1.939 40.126 1.00 71.00 83 MET A CA 1
ATOM 651 C C . MET A 1 83 ? 9.379 -2.681 39.017 1.00 71.00 83 MET A C 1
ATOM 653 O O . MET A 1 83 ? 9.080 -2.468 37.851 1.00 71.00 83 MET A O 1
ATOM 657 N N . ALA A 1 84 ? 10.311 -3.569 39.375 1.00 70.06 84 ALA A N 1
ATOM 658 C CA . ALA A 1 84 ? 11.066 -4.339 38.390 1.00 70.06 84 ALA A CA 1
ATOM 659 C C . ALA A 1 84 ? 10.161 -5.280 37.581 1.00 70.06 84 ALA A C 1
ATOM 661 O O . ALA A 1 84 ? 10.317 -5.377 36.369 1.00 70.06 84 ALA A O 1
ATOM 662 N N . ASP A 1 85 ? 9.191 -5.925 38.231 1.00 73.75 85 ASP A N 1
ATOM 663 C CA . ASP A 1 85 ? 8.236 -6.805 37.555 1.00 73.75 85 ASP A CA 1
ATOM 664 C C . ASP A 1 85 ? 7.333 -6.019 36.583 1.00 73.75 85 ASP A C 1
ATOM 666 O O . ASP A 1 85 ? 7.078 -6.486 35.474 1.00 73.75 85 ASP A O 1
ATOM 670 N N . ALA A 1 86 ? 6.903 -4.804 36.952 1.00 71.06 86 ALA A N 1
ATOM 671 C CA . ALA A 1 86 ? 6.127 -3.924 36.071 1.00 71.06 86 ALA A CA 1
ATOM 672 C C . ALA A 1 86 ? 6.931 -3.450 34.849 1.00 71.06 86 ALA A C 1
ATOM 674 O O . ALA A 1 86 ? 6.402 -3.431 33.737 1.00 71.06 86 ALA A O 1
ATOM 675 N N . ASP A 1 87 ? 8.207 -3.104 35.047 1.00 76.75 87 ASP A N 1
ATOM 676 C CA . ASP A 1 87 ? 9.109 -2.709 33.960 1.00 76.75 87 ASP A CA 1
ATOM 677 C C . ASP A 1 87 ? 9.341 -3.882 32.987 1.00 76.75 87 ASP A C 1
ATOM 679 O O . ASP A 1 87 ? 9.233 -3.711 31.774 1.00 76.75 87 ASP A O 1
ATOM 683 N N . ILE A 1 88 ? 9.565 -5.100 33.504 1.00 77.88 88 ILE A N 1
ATOM 684 C CA . ILE A 1 88 ? 9.716 -6.314 32.681 1.00 77.88 88 ILE A CA 1
ATOM 685 C C . ILE A 1 88 ? 8.445 -6.587 31.872 1.00 77.88 88 ILE A C 1
ATOM 687 O O . ILE A 1 88 ? 8.528 -6.880 30.682 1.00 77.88 88 ILE A O 1
ATOM 691 N N . GLN A 1 89 ? 7.269 -6.471 32.488 1.00 76.88 89 GLN A N 1
ATOM 692 C CA . GLN A 1 89 ? 5.997 -6.716 31.811 1.00 76.88 89 GLN A CA 1
ATOM 693 C C . GLN A 1 89 ? 5.736 -5.690 30.697 1.00 76.88 89 GLN A C 1
ATOM 695 O O . GLN A 1 89 ? 5.281 -6.059 29.613 1.00 76.88 89 GLN A O 1
ATOM 700 N N . ALA A 1 90 ? 6.080 -4.419 30.920 1.00 77.88 90 ALA A N 1
ATOM 701 C CA . ALA A 1 90 ? 5.996 -3.384 29.892 1.00 77.88 90 ALA A CA 1
ATOM 702 C C . ALA A 1 90 ? 6.945 -3.670 28.712 1.00 77.88 90 ALA A C 1
ATOM 704 O O . ALA A 1 90 ? 6.524 -3.616 27.551 1.00 77.88 90 ALA A O 1
ATOM 705 N N . ASP A 1 91 ? 8.193 -4.047 28.999 1.00 77.69 91 ASP A N 1
ATOM 706 C CA . ASP A 1 91 ? 9.187 -4.399 27.982 1.00 77.69 91 ASP A CA 1
ATOM 707 C C . ASP A 1 91 ? 8.781 -5.659 27.192 1.00 77.69 91 ASP A C 1
ATOM 709 O O . ASP A 1 91 ? 8.923 -5.714 25.964 1.00 77.69 91 ASP A O 1
ATOM 713 N N . GLU A 1 92 ? 8.229 -6.673 27.862 1.00 77.38 92 GLU A N 1
ATOM 714 C CA . GLU A 1 92 ? 7.707 -7.887 27.230 1.00 77.38 92 GLU A CA 1
ATOM 715 C C . GLU A 1 92 ? 6.495 -7.600 26.338 1.00 77.38 92 GLU A C 1
ATOM 717 O O . GLU A 1 92 ? 6.424 -8.126 25.224 1.00 77.38 92 GLU A O 1
ATOM 722 N N . GLU A 1 93 ? 5.571 -6.733 26.758 1.00 76.81 93 GLU A N 1
ATOM 723 C CA . GLU A 1 93 ? 4.441 -6.303 25.930 1.00 76.81 93 GLU A CA 1
ATOM 724 C C . GLU A 1 93 ? 4.892 -5.530 24.686 1.00 76.81 93 GLU A C 1
ATOM 726 O O . GLU A 1 93 ? 4.348 -5.736 23.595 1.00 76.81 93 GLU A O 1
ATOM 731 N N . GLU A 1 94 ? 5.897 -4.660 24.808 1.00 75.62 94 GLU A N 1
ATOM 732 C CA . GLU A 1 94 ? 6.485 -3.979 23.655 1.00 75.62 94 GLU A CA 1
ATOM 733 C C . GLU A 1 94 ? 7.170 -4.958 22.698 1.00 75.62 94 GLU A C 1
ATOM 735 O O . GLU A 1 94 ? 6.986 -4.872 21.477 1.00 75.62 94 GLU A O 1
ATOM 740 N N . MET A 1 95 ? 7.937 -5.913 23.229 1.00 71.00 95 MET A N 1
ATOM 741 C CA . MET A 1 95 ? 8.570 -6.958 22.426 1.00 71.00 95 MET A CA 1
ATOM 742 C C . MET A 1 95 ? 7.533 -7.852 21.745 1.00 71.00 95 MET A C 1
ATOM 744 O O . MET A 1 95 ? 7.692 -8.187 20.571 1.00 71.00 95 MET A O 1
ATOM 748 N N . LEU A 1 96 ? 6.446 -8.202 22.433 1.00 70.25 96 LEU A N 1
ATOM 749 C CA . LEU A 1 96 ? 5.342 -8.975 21.874 1.00 70.25 96 LEU A CA 1
ATOM 750 C C . LEU A 1 96 ? 4.602 -8.197 20.788 1.00 70.25 96 LEU A C 1
ATOM 752 O O . LEU A 1 96 ? 4.295 -8.789 19.760 1.00 70.25 96 LEU A O 1
ATOM 756 N N . LYS A 1 97 ? 4.375 -6.887 20.941 1.00 74.38 97 LYS A N 1
ATOM 757 C CA . LYS A 1 97 ? 3.789 -6.039 19.884 1.00 74.38 97 LYS A CA 1
ATOM 758 C C . LYS A 1 97 ? 4.694 -5.963 18.655 1.00 74.38 97 LYS A C 1
ATOM 760 O O . LYS A 1 97 ? 4.212 -6.161 17.542 1.00 74.38 97 LYS A O 1
ATOM 765 N N . LYS A 1 98 ? 6.003 -5.763 18.846 1.00 71.19 98 LYS A N 1
ATOM 766 C CA . LYS A 1 98 ? 6.996 -5.773 17.755 1.00 71.19 98 LYS A CA 1
ATOM 767 C C . LYS A 1 98 ? 7.053 -7.134 17.064 1.00 71.19 98 LYS A C 1
ATOM 769 O O . LYS A 1 98 ? 7.045 -7.201 15.839 1.00 71.19 98 LYS A O 1
ATOM 774 N N . LYS A 1 99 ? 7.053 -8.228 17.831 1.00 67.94 99 LYS A N 1
ATOM 775 C CA . LYS A 1 99 ? 7.052 -9.594 17.297 1.00 67.94 99 LYS A CA 1
ATOM 776 C C . LYS A 1 99 ? 5.741 -9.929 16.597 1.00 67.94 99 LYS A C 1
ATOM 778 O O . LYS A 1 99 ? 5.785 -10.556 15.552 1.00 67.94 99 LYS A O 1
ATOM 783 N N . GLN A 1 100 ? 4.595 -9.500 17.119 1.00 59.84 100 GLN A N 1
ATOM 784 C CA . GLN A 1 100 ? 3.302 -9.666 16.457 1.00 59.84 100 GLN A CA 1
ATOM 785 C C . GLN A 1 100 ? 3.253 -8.872 15.152 1.00 59.84 100 GLN A C 1
ATOM 787 O O . GLN A 1 100 ? 2.844 -9.445 14.155 1.00 59.84 100 GLN A O 1
ATOM 792 N N . GLN A 1 101 ? 3.751 -7.632 15.110 1.00 59.31 101 GLN A N 1
ATOM 793 C CA . GLN A 1 101 ? 3.887 -6.864 13.863 1.00 59.31 101 GLN A CA 1
ATOM 794 C C . GLN A 1 101 ? 4.806 -7.574 12.853 1.00 59.31 101 GLN A C 1
ATOM 796 O O . GLN A 1 101 ? 4.404 -7.831 11.720 1.00 59.31 101 GLN A O 1
ATOM 801 N N . GLN A 1 102 ? 5.992 -8.014 13.286 1.00 57.91 102 GLN A N 1
ATOM 802 C CA . GLN A 1 102 ? 6.921 -8.772 12.435 1.00 57.91 102 GLN A CA 1
ATOM 803 C C . GLN A 1 102 ? 6.350 -10.127 11.981 1.00 57.91 102 GLN A C 1
ATOM 805 O O . GLN A 1 102 ? 6.609 -10.583 10.865 1.00 57.91 102 GLN A O 1
ATOM 810 N N . GLN A 1 103 ? 5.556 -10.787 12.825 1.00 49.28 103 GLN A N 1
ATOM 811 C CA . GLN A 1 103 ? 4.923 -12.070 12.528 1.00 49.28 103 GLN A CA 1
ATOM 812 C C . GLN A 1 103 ? 3.690 -11.902 11.631 1.00 49.28 103 GLN A C 1
ATOM 814 O O . GLN A 1 103 ? 3.443 -12.771 10.797 1.00 49.28 103 GLN A O 1
ATOM 819 N N . THR A 1 104 ? 2.955 -10.787 11.721 1.00 46.28 104 THR A N 1
ATOM 820 C CA . THR A 1 104 ? 1.900 -10.441 10.756 1.00 46.28 104 THR A CA 1
ATOM 821 C C . THR A 1 104 ? 2.461 -10.120 9.374 1.00 46.28 104 THR A C 1
ATOM 823 O O . THR A 1 104 ? 1.801 -10.432 8.386 1.00 46.28 104 THR A O 1
ATOM 826 N N . ASP A 1 105 ? 3.691 -9.605 9.293 1.00 47.59 105 ASP A N 1
ATOM 827 C CA . ASP A 1 105 ? 4.407 -9.417 8.024 1.00 47.59 105 ASP A CA 1
ATOM 828 C C . ASP A 1 105 ? 5.032 -10.717 7.481 1.00 47.59 105 ASP A C 1
ATOM 830 O O . ASP A 1 105 ? 5.245 -10.843 6.275 1.00 47.59 105 ASP A O 1
ATOM 834 N N . SER A 1 106 ? 5.286 -11.711 8.343 1.00 46.16 106 SER A N 1
ATOM 835 C CA . SER A 1 106 ? 5.916 -12.995 7.975 1.00 46.16 106 SER A CA 1
ATOM 836 C C . SER A 1 106 ? 4.936 -14.160 7.767 1.00 46.16 106 SER A C 1
ATOM 838 O O . SER A 1 106 ? 5.364 -15.270 7.453 1.00 46.16 106 SER A O 1
ATOM 840 N N . MET A 1 107 ? 3.627 -13.949 7.931 1.00 36.59 107 MET A N 1
ATOM 841 C CA . MET A 1 107 ? 2.609 -14.963 7.632 1.00 36.59 107 MET A CA 1
ATOM 842 C C . MET A 1 107 ? 2.148 -14.835 6.171 1.00 36.59 107 MET A C 1
ATOM 844 O O . MET A 1 107 ? 1.470 -13.859 5.832 1.00 36.59 107 MET A O 1
ATOM 848 N N . PRO A 1 108 ? 2.443 -15.813 5.291 1.00 42.59 108 PRO A N 1
ATOM 849 C CA . PRO A 1 108 ? 1.944 -15.795 3.924 1.00 42.59 108 PRO A CA 1
ATOM 850 C C . PRO A 1 108 ? 0.425 -16.009 3.957 1.00 42.59 108 PRO A C 1
ATOM 852 O O . PRO A 1 108 ? -0.048 -17.122 4.174 1.00 42.59 108 PRO A O 1
ATOM 855 N N . GLY A 1 109 ? -0.348 -14.934 3.777 1.00 43.72 109 GLY A N 1
ATOM 856 C CA . GLY A 1 109 ? -1.774 -15.049 3.455 1.00 43.72 109 GLY A CA 1
ATOM 857 C C . GLY A 1 109 ? -2.778 -14.190 4.224 1.00 43.72 109 GLY A C 1
ATOM 858 O O . GLY A 1 109 ? -3.966 -14.471 4.092 1.00 43.72 109 GLY A O 1
ATOM 859 N N . LYS A 1 110 ? -2.391 -13.162 5.002 1.00 39.91 110 LYS A N 1
ATOM 860 C CA . LYS A 1 110 ? -3.399 -12.261 5.623 1.00 39.91 110 LYS A CA 1
ATOM 861 C C . LYS A 1 110 ? -3.312 -10.763 5.321 1.00 39.91 110 LYS A C 1
ATOM 863 O O . LYS A 1 110 ? -4.312 -10.091 5.527 1.00 39.91 110 LYS A O 1
ATOM 868 N N . ASN A 1 111 ? -2.238 -10.273 4.704 1.00 43.38 111 ASN A N 1
ATOM 869 C CA . ASN A 1 111 ? -2.176 -8.915 4.145 1.00 43.38 111 ASN A CA 1
ATOM 870 C C . ASN A 1 111 ? -1.860 -8.963 2.644 1.00 43.38 111 ASN A C 1
ATOM 872 O O . ASN A 1 111 ? -0.898 -8.363 2.174 1.00 43.38 111 ASN A O 1
ATOM 876 N N . GLU A 1 112 ? -2.663 -9.691 1.863 1.00 48.16 112 GLU A N 1
ATOM 877 C CA . GLU A 1 112 ? -2.595 -9.624 0.398 1.00 48.16 112 GLU A CA 1
ATOM 878 C C . GLU A 1 112 ? -3.167 -8.287 -0.105 1.00 48.16 112 GLU A C 1
ATOM 880 O O . GLU A 1 112 ? -4.157 -8.231 -0.838 1.00 48.16 112 GLU A O 1
ATOM 885 N N . LYS A 1 113 ? -2.517 -7.173 0.232 1.00 56.22 113 LYS A N 1
ATOM 886 C CA . LYS A 1 113 ? -2.576 -5.998 -0.629 1.00 56.22 113 LYS A CA 1
ATOM 887 C C . LYS A 1 113 ? -1.749 -6.325 -1.869 1.00 56.22 113 LYS A C 1
ATOM 889 O O . LYS A 1 113 ? -0.562 -6.032 -1.963 1.00 56.22 113 LYS A O 1
ATOM 894 N N . LYS A 1 114 ? -2.372 -7.072 -2.784 1.00 73.50 114 LYS A N 1
ATOM 895 C CA . LYS A 1 114 ? -1.772 -7.439 -4.066 1.00 73.50 114 LYS A CA 1
ATOM 896 C C . LYS A 1 114 ? -1.493 -6.150 -4.810 1.00 73.50 114 LYS A C 1
ATOM 898 O O . LYS A 1 114 ? -2.425 -5.385 -5.043 1.00 73.50 114 LYS A O 1
ATOM 903 N N . TYR A 1 115 ? -0.229 -5.947 -5.160 1.00 83.56 115 TYR A N 1
ATOM 904 C CA . TYR A 1 115 ? 0.205 -4.910 -6.082 1.00 83.56 115 TYR A CA 1
ATOM 905 C C . TYR A 1 115 ? -0.790 -4.771 -7.242 1.00 83.56 115 TYR A C 1
ATOM 907 O O . TYR A 1 115 ? -1.129 -5.779 -7.871 1.00 83.56 115 TYR A O 1
ATOM 915 N N . LYS A 1 116 ? -1.257 -3.550 -7.512 1.00 89.81 116 LYS A N 1
ATOM 916 C CA . LYS A 1 116 ? -2.133 -3.243 -8.651 1.00 89.81 116 LYS A CA 1
ATOM 917 C C . LYS A 1 116 ? -1.493 -2.192 -9.539 1.00 89.81 116 LYS A C 1
ATOM 919 O O . LYS A 1 116 ? -1.173 -1.107 -9.066 1.00 89.81 116 LYS A O 1
ATOM 924 N N . HIS A 1 117 ? -1.386 -2.481 -10.826 1.00 90.19 117 HIS A N 1
ATOM 925 C CA . HIS A 1 117 ? -0.925 -1.528 -11.827 1.00 90.19 117 HIS A CA 1
ATOM 926 C C . HIS A 1 117 ? -2.043 -1.247 -12.826 1.00 90.19 117 HIS A C 1
ATOM 928 O O . HIS A 1 117 ? -2.586 -2.175 -13.427 1.00 90.19 117 HIS A O 1
ATOM 934 N N . ALA A 1 118 ? -2.397 0.019 -13.009 1.00 90.50 118 ALA A N 1
ATOM 935 C CA . ALA A 1 118 ? -3.409 0.448 -13.963 1.00 90.50 118 ALA A CA 1
ATOM 936 C C . ALA A 1 118 ? -2.850 1.526 -14.891 1.00 90.50 118 ALA A C 1
ATOM 938 O O . ALA A 1 118 ? -2.123 2.409 -14.444 1.00 90.50 118 ALA A O 1
ATOM 939 N N . PHE A 1 119 ? -3.248 1.464 -16.159 1.00 89.06 119 PHE A N 1
ATOM 940 C CA . PHE A 1 119 ? -2.913 2.465 -17.162 1.00 89.06 119 PHE A CA 1
ATOM 941 C C . PHE A 1 119 ? -4.077 3.435 -17.375 1.00 89.06 119 PHE A C 1
ATOM 943 O O . PHE A 1 119 ? -5.249 3.063 -17.280 1.00 89.06 119 PHE A O 1
ATOM 950 N N . ALA A 1 120 ? -3.742 4.680 -17.681 1.00 88.31 120 ALA A N 1
ATOM 951 C CA . ALA A 1 120 ? -4.654 5.755 -18.021 1.00 88.31 120 ALA A CA 1
ATOM 952 C C . ALA A 1 120 ? -4.097 6.557 -19.218 1.00 88.31 120 ALA A C 1
ATOM 954 O O . ALA A 1 120 ? -2.889 6.553 -19.437 1.00 88.31 120 ALA A O 1
ATOM 955 N N . PRO A 1 121 ? -4.941 7.276 -19.978 1.00 85.00 121 PRO A N 1
ATOM 956 C CA . PRO A 1 121 ? -6.401 7.262 -19.914 1.00 85.00 121 PRO A CA 1
ATOM 957 C C . PRO A 1 121 ? -6.995 5.915 -20.363 1.00 85.00 121 PRO A C 1
ATOM 959 O O . PRO A 1 121 ? -6.419 5.201 -21.180 1.00 85.00 121 PRO A O 1
ATOM 962 N N . ALA A 1 122 ? -8.187 5.576 -19.856 1.00 81.19 122 ALA A N 1
ATOM 963 C CA . ALA A 1 122 ? -8.882 4.326 -20.198 1.00 81.19 122 ALA A CA 1
ATOM 964 C C . ALA A 1 122 ? -9.176 4.180 -21.707 1.00 81.19 122 ALA A C 1
ATOM 966 O O . ALA A 1 122 ? -9.382 3.072 -22.194 1.00 81.19 122 ALA A O 1
ATOM 967 N N . SER A 1 123 ? -9.156 5.289 -22.456 1.00 78.50 123 SER A N 1
ATOM 968 C CA . SER A 1 123 ? -9.308 5.317 -23.914 1.00 78.50 123 SER A CA 1
ATOM 969 C C . SER A 1 123 ? -8.222 4.548 -24.668 1.00 78.50 123 SER A C 1
ATOM 971 O O . SER A 1 123 ? -8.468 4.134 -25.794 1.00 78.50 123 SER A O 1
ATOM 973 N N . LEU A 1 124 ? -7.050 4.328 -24.063 1.00 76.88 124 LEU A N 1
ATOM 974 C CA . LEU A 1 124 ? -5.974 3.535 -24.664 1.00 76.88 124 LEU A CA 1
ATOM 975 C C . LEU A 1 124 ? -6.253 2.023 -24.644 1.00 76.88 124 LEU A C 1
ATOM 977 O O . LEU A 1 124 ? -5.510 1.260 -25.251 1.00 76.88 124 LEU A O 1
ATOM 981 N N . ASN A 1 125 ? -7.318 1.587 -23.958 1.00 77.06 125 ASN A N 1
ATOM 982 C CA . ASN A 1 125 ? -7.785 0.200 -23.904 1.00 77.06 125 ASN A CA 1
ATOM 983 C C . ASN A 1 125 ? -6.678 -0.823 -23.571 1.00 77.06 125 ASN A C 1
ATOM 985 O O . ASN A 1 125 ? -6.690 -1.956 -24.058 1.00 77.06 125 ASN A O 1
ATOM 989 N N . PHE A 1 126 ? -5.706 -0.420 -22.743 1.00 75.62 126 PHE A N 1
ATOM 990 C CA . PHE A 1 126 ? -4.660 -1.320 -22.272 1.00 75.62 126 PHE A CA 1
ATOM 991 C C . PHE A 1 126 ? -5.273 -2.435 -21.415 1.00 75.62 126 PHE A C 1
ATOM 993 O O . PHE A 1 126 ? -6.158 -2.164 -20.595 1.00 75.62 126 PHE A O 1
ATOM 1000 N N . PRO A 1 127 ? -4.798 -3.687 -21.548 1.00 69.81 127 PRO A N 1
ATOM 1001 C CA . PRO A 1 127 ? -5.195 -4.751 -20.637 1.00 69.81 127 PRO A CA 1
ATOM 1002 C C . PRO A 1 127 ? -4.840 -4.338 -19.203 1.00 69.81 127 PRO A C 1
ATOM 1004 O O . PRO A 1 127 ? -3.755 -3.831 -18.965 1.00 69.81 127 PRO A O 1
ATOM 1007 N N . GLY A 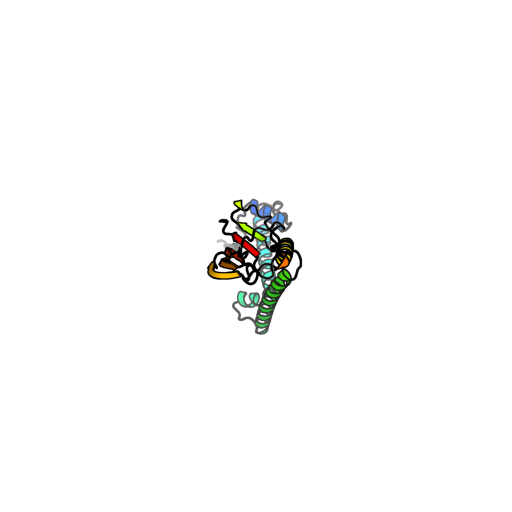1 128 ? -5.748 -4.503 -18.242 1.00 65.00 128 GLY A N 1
ATOM 1008 C CA . GLY A 1 128 ? -5.487 -4.120 -16.851 1.00 65.00 128 GLY A CA 1
ATOM 1009 C C . GLY A 1 128 ? -6.760 -3.922 -16.020 1.00 65.00 128 GLY A C 1
ATOM 1010 O O . GLY A 1 128 ? -7.854 -3.876 -16.582 1.00 65.00 128 GLY A O 1
ATOM 1011 N N . PRO A 1 129 ? -6.651 -3.818 -14.681 1.00 76.88 129 PRO A N 1
ATOM 1012 C CA . PRO A 1 129 ? -5.416 -3.673 -13.908 1.00 76.88 129 PRO A CA 1
ATOM 1013 C C . PRO A 1 129 ? -4.598 -4.971 -13.787 1.00 76.88 129 PRO A C 1
ATOM 1015 O O . PRO A 1 129 ? -5.144 -6.067 -13.643 1.00 76.88 129 PRO A O 1
ATOM 1018 N N . PHE A 1 130 ? -3.273 -4.840 -13.833 1.00 83.25 130 PHE A N 1
ATOM 1019 C CA . PHE A 1 130 ? -2.324 -5.934 -13.648 1.00 83.25 130 PHE A CA 1
ATOM 1020 C C . PHE A 1 130 ? -2.060 -6.196 -12.165 1.00 83.25 130 PHE A C 1
ATOM 1022 O O . PHE A 1 130 ? -1.918 -5.263 -11.375 1.00 83.25 130 PHE A O 1
ATOM 1029 N N . ASP A 1 131 ? -1.935 -7.473 -11.810 1.00 87.25 131 ASP A N 1
ATOM 1030 C CA . ASP A 1 131 ? -1.250 -7.895 -10.588 1.00 87.25 131 ASP A CA 1
ATOM 1031 C C . ASP A 1 131 ? 0.263 -8.038 -10.848 1.00 87.25 131 ASP A C 1
ATOM 1033 O O . ASP A 1 131 ? 0.722 -7.934 -11.988 1.00 87.25 131 ASP A O 1
ATOM 1037 N N . CYS A 1 132 ? 1.055 -8.272 -9.796 1.00 81.69 132 CYS A N 1
ATOM 1038 C CA . CYS A 1 132 ? 2.517 -8.365 -9.907 1.00 81.69 132 CYS A CA 1
ATOM 1039 C C . CYS A 1 132 ? 2.970 -9.427 -10.925 1.00 81.69 132 CYS A C 1
ATOM 1041 O O . CYS A 1 132 ? 3.869 -9.174 -11.725 1.00 81.69 132 CYS A O 1
ATOM 1043 N N . ALA A 1 133 ? 2.315 -10.594 -10.942 1.00 84.44 133 ALA A N 1
ATOM 1044 C CA . ALA A 1 133 ? 2.673 -11.685 -11.844 1.00 84.44 133 ALA A CA 1
ATOM 1045 C C . ALA A 1 133 ? 2.395 -11.313 -13.305 1.00 84.44 133 ALA A C 1
ATOM 1047 O O . ALA A 1 133 ? 3.274 -11.447 -14.155 1.00 84.44 133 ALA A O 1
ATOM 1048 N N . LYS A 1 134 ? 1.204 -10.778 -13.596 1.00 85.88 134 LYS A N 1
ATOM 1049 C CA . LYS A 1 134 ? 0.844 -10.353 -14.954 1.00 85.88 134 LYS A CA 1
ATOM 1050 C C . LYS A 1 134 ? 1.693 -9.173 -15.426 1.00 85.88 134 LYS A C 1
ATOM 1052 O O . LYS A 1 134 ? 2.060 -9.132 -16.598 1.00 85.88 134 LYS A O 1
ATOM 1057 N N . PHE A 1 135 ? 2.039 -8.241 -14.535 1.00 85.00 135 PHE A N 1
ATOM 1058 C CA . PHE A 1 135 ? 2.932 -7.131 -14.869 1.00 85.00 135 PHE A CA 1
ATOM 1059 C C . PHE A 1 135 ? 4.355 -7.624 -15.167 1.00 85.00 135 PHE A C 1
ATOM 1061 O O . PHE A 1 135 ? 4.965 -7.190 -16.140 1.00 85.00 135 PHE A O 1
ATOM 1068 N N . ALA A 1 136 ? 4.868 -8.595 -14.405 1.00 85.81 136 ALA A N 1
ATOM 1069 C CA . ALA A 1 136 ? 6.154 -9.227 -14.696 1.00 85.81 136 ALA A CA 1
ATOM 1070 C C . ALA A 1 136 ? 6.152 -9.929 -16.066 1.00 85.81 136 ALA A C 1
ATOM 1072 O O . ALA A 1 136 ? 7.118 -9.801 -16.817 1.00 85.81 136 ALA A O 1
ATOM 1073 N N . THR A 1 137 ? 5.061 -10.613 -16.430 1.00 87.38 137 THR A N 1
ATOM 1074 C CA . THR A 1 137 ? 4.894 -11.192 -17.774 1.00 87.38 137 THR A CA 1
ATOM 1075 C C . THR A 1 137 ? 4.866 -10.117 -18.862 1.00 87.38 137 THR A C 1
ATOM 1077 O O . THR A 1 137 ? 5.520 -10.281 -19.889 1.00 87.38 137 THR A O 1
ATOM 1080 N N . HIS A 1 138 ? 4.165 -9.002 -18.637 1.00 85.38 138 HIS A N 1
ATOM 1081 C CA . HIS A 1 138 ? 4.153 -7.870 -19.567 1.00 85.38 138 HIS A CA 1
ATOM 1082 C C . HIS A 1 138 ? 5.562 -7.288 -19.776 1.00 85.38 138 HIS A C 1
ATOM 1084 O O . HIS A 1 138 ? 6.002 -7.126 -20.912 1.00 85.38 138 HIS A O 1
ATOM 1090 N N . MET A 1 139 ? 6.321 -7.084 -18.695 1.00 85.50 139 MET A N 1
ATOM 1091 C CA . MET A 1 139 ? 7.714 -6.630 -18.766 1.00 85.50 139 MET A CA 1
ATOM 1092 C C . MET A 1 139 ? 8.635 -7.642 -19.460 1.00 85.50 139 MET A C 1
ATOM 1094 O O . MET A 1 139 ? 9.557 -7.243 -20.168 1.00 85.50 139 MET A O 1
ATOM 1098 N N . ALA A 1 140 ? 8.402 -8.945 -19.281 1.00 87.31 140 ALA A N 1
ATOM 1099 C CA . ALA A 1 140 ? 9.155 -9.984 -19.981 1.00 87.31 140 ALA A CA 1
ATOM 1100 C C . ALA A 1 140 ? 8.902 -9.952 -21.496 1.00 87.31 140 ALA A C 1
ATOM 1102 O O . ALA A 1 140 ? 9.848 -10.112 -22.261 1.00 87.31 140 ALA A O 1
ATOM 1103 N N . HIS A 1 141 ? 7.663 -9.684 -21.924 1.00 85.44 141 HIS A N 1
ATOM 1104 C CA . HIS A 1 141 ? 7.345 -9.471 -23.336 1.00 85.44 141 HIS A CA 1
ATOM 1105 C C . HIS A 1 141 ? 8.079 -8.241 -23.884 1.00 85.44 141 HIS A C 1
ATOM 1107 O O . HIS A 1 141 ? 8.744 -8.336 -24.911 1.00 85.44 141 HIS A O 1
ATOM 1113 N N . LEU A 1 142 ? 8.018 -7.102 -23.180 1.00 84.38 142 LEU A N 1
ATOM 1114 C CA . LEU A 1 142 ? 8.694 -5.871 -23.609 1.00 84.38 142 LEU A CA 1
ATOM 1115 C C . LEU A 1 142 ? 10.208 -6.051 -23.759 1.00 84.38 142 LEU A C 1
ATOM 1117 O O . LEU A 1 142 ? 10.785 -5.524 -24.702 1.00 84.38 142 LEU A O 1
ATOM 1121 N N . ARG A 1 143 ? 10.848 -6.839 -22.888 1.00 85.31 143 ARG A N 1
ATOM 1122 C CA . ARG A 1 143 ? 12.280 -7.177 -22.996 1.00 85.31 143 ARG A CA 1
ATOM 1123 C C . ARG A 1 143 ? 12.647 -7.978 -24.246 1.00 85.31 143 ARG A C 1
ATOM 1125 O O . ARG A 1 143 ? 13.818 -8.014 -24.588 1.00 85.31 143 ARG A O 1
ATOM 1132 N N . GLY A 1 144 ? 11.690 -8.649 -24.886 1.00 84.38 144 GLY A N 1
ATOM 1133 C CA . GLY A 1 144 ? 11.927 -9.310 -26.171 1.00 84.38 144 GLY A CA 1
ATOM 1134 C C . GLY A 1 144 ? 11.978 -8.330 -27.346 1.00 84.38 144 GLY A C 1
ATOM 1135 O O . GLY A 1 144 ? 12.579 -8.642 -28.363 1.00 84.38 144 GLY A O 1
ATOM 1136 N N . LEU A 1 145 ? 11.363 -7.151 -27.202 1.00 82.38 145 LEU A N 1
ATOM 1137 C CA . LEU A 1 145 ? 11.282 -6.120 -28.244 1.00 82.38 145 LEU A CA 1
ATOM 1138 C C . LEU A 1 145 ? 12.304 -4.997 -28.029 1.00 82.38 145 LEU A C 1
ATOM 1140 O O . LEU A 1 145 ? 12.862 -4.449 -28.978 1.00 82.38 145 LEU A O 1
ATOM 1144 N N . LEU A 1 146 ? 12.538 -4.647 -26.765 1.00 83.81 146 LEU A N 1
ATOM 1145 C CA . LEU A 1 146 ? 13.352 -3.519 -26.348 1.00 83.81 146 LEU A CA 1
ATOM 1146 C C . LEU A 1 146 ? 14.675 -3.999 -25.765 1.00 83.81 146 LEU A C 1
ATOM 1148 O O . LEU A 1 146 ? 14.701 -4.695 -24.748 1.00 83.81 146 LEU A O 1
ATOM 1152 N N . ARG A 1 147 ? 15.770 -3.499 -26.336 1.00 85.62 147 ARG A N 1
ATOM 1153 C CA . ARG A 1 147 ? 17.097 -3.537 -25.723 1.00 85.62 147 ARG A CA 1
ATOM 1154 C C . ARG A 1 147 ? 17.111 -2.754 -24.410 1.00 85.62 147 ARG A C 1
ATOM 1156 O O . ARG A 1 147 ? 17.771 -3.155 -23.450 1.00 85.62 147 ARG A O 1
ATOM 1163 N N . GLY A 1 148 ? 16.373 -1.647 -24.362 1.00 84.25 148 GLY A N 1
ATOM 1164 C CA . GLY A 1 148 ? 16.309 -0.759 -23.212 1.00 84.25 148 GLY A CA 1
ATOM 1165 C C . GLY A 1 148 ? 15.071 0.130 -23.225 1.00 84.25 148 GLY A C 1
ATOM 1166 O O . GLY A 1 148 ? 14.517 0.466 -24.267 1.00 84.25 148 GLY A O 1
ATOM 1167 N N . PHE A 1 149 ? 14.627 0.521 -22.035 1.00 85.56 149 PHE A N 1
ATOM 1168 C CA . PHE A 1 149 ? 13.584 1.533 -21.866 1.00 85.56 149 PHE A CA 1
ATOM 1169 C C . PHE A 1 149 ? 13.923 2.415 -20.659 1.00 85.56 149 PHE A C 1
ATOM 1171 O O . PHE A 1 149 ? 13.294 2.295 -19.602 1.00 85.56 149 PHE A O 1
ATOM 1178 N N . PRO A 1 150 ? 14.996 3.226 -20.742 1.00 85.62 150 PRO A N 1
ATOM 1179 C CA . PRO A 1 150 ? 15.358 4.142 -19.672 1.00 85.62 150 PRO A CA 1
ATOM 1180 C C . PRO A 1 150 ? 14.227 5.144 -19.422 1.00 85.62 150 PRO A C 1
ATOM 1182 O O . PRO A 1 150 ? 13.856 5.916 -20.302 1.00 85.62 150 PRO A O 1
ATOM 1185 N N . VAL A 1 151 ? 13.712 5.145 -18.193 1.00 87.50 151 VAL A N 1
ATOM 1186 C CA . VAL A 1 151 ? 12.728 6.117 -17.705 1.00 87.50 151 VAL A CA 1
ATOM 1187 C C . VAL A 1 151 ? 13.443 7.088 -16.773 1.00 87.50 151 VAL A C 1
ATOM 1189 O O . VAL A 1 151 ? 14.070 6.666 -15.797 1.00 87.50 151 VAL A O 1
ATOM 1192 N N . ARG A 1 152 ? 13.367 8.385 -17.067 1.00 89.69 152 ARG A N 1
ATOM 1193 C CA . ARG A 1 152 ? 13.995 9.457 -16.291 1.00 89.69 152 ARG A CA 1
ATOM 1194 C C . ARG A 1 152 ? 12.913 10.282 -15.619 1.00 89.69 152 ARG A C 1
ATOM 1196 O O . ARG A 1 152 ? 12.009 10.774 -16.278 1.00 89.69 152 ARG A O 1
ATOM 1203 N N . ALA A 1 153 ? 12.998 10.419 -14.299 1.00 91.12 153 ALA A N 1
ATOM 1204 C CA . ALA A 1 153 ? 12.092 11.291 -13.564 1.00 91.12 153 ALA A CA 1
ATOM 1205 C C . ALA A 1 153 ? 12.472 12.755 -13.819 1.00 91.12 153 ALA A C 1
ATOM 1207 O O . ALA A 1 153 ? 13.609 13.152 -13.558 1.00 91.12 153 ALA A O 1
ATOM 1208 N N . SER A 1 154 ? 11.516 13.541 -14.303 1.00 90.88 154 SER A N 1
ATOM 1209 C CA . SER A 1 154 ? 11.660 14.979 -14.525 1.00 90.88 154 SER A CA 1
ATOM 1210 C C . SER A 1 154 ? 11.167 15.780 -13.320 1.00 90.88 154 SER A C 1
ATOM 1212 O O . SER A 1 154 ? 11.810 16.744 -12.909 1.00 90.88 154 SER A O 1
ATOM 1214 N N . GLU A 1 155 ? 10.072 15.344 -12.695 1.00 92.94 155 GLU A N 1
ATOM 1215 C CA . GLU A 1 155 ? 9.523 15.966 -11.492 1.00 92.94 155 GLU A CA 1
ATOM 1216 C C . GLU A 1 155 ? 8.964 14.910 -10.531 1.00 92.94 155 GLU A C 1
ATOM 1218 O O . GLU A 1 155 ? 8.301 13.958 -10.940 1.00 92.94 155 GLU A O 1
ATOM 1223 N N . VAL A 1 156 ? 9.208 15.090 -9.231 1.00 94.69 156 VAL A N 1
ATOM 1224 C CA . VAL A 1 156 ? 8.699 14.209 -8.172 1.00 94.69 156 VAL A CA 1
ATOM 1225 C C . VAL A 1 156 ? 7.954 15.049 -7.144 1.00 94.69 156 VAL A C 1
ATOM 1227 O O . VAL A 1 156 ? 8.525 15.954 -6.537 1.00 94.69 156 VAL A O 1
ATOM 1230 N N . ARG A 1 157 ? 6.677 14.731 -6.922 1.00 94.12 157 ARG A N 1
ATOM 1231 C CA . ARG A 1 157 ? 5.815 15.391 -5.939 1.00 94.12 157 ARG A CA 1
ATOM 1232 C C . ARG A 1 157 ? 5.314 14.392 -4.896 1.00 94.12 157 ARG A C 1
ATOM 1234 O O . ARG A 1 157 ? 4.434 13.584 -5.202 1.00 94.12 157 ARG A O 1
ATOM 1241 N N . PRO A 1 158 ? 5.836 14.439 -3.659 1.00 93.62 158 PRO A N 1
ATOM 1242 C CA . PRO A 1 158 ? 5.317 13.623 -2.573 1.00 93.62 158 PRO A CA 1
ATOM 1243 C C . PRO A 1 158 ? 3.978 14.172 -2.060 1.00 93.62 158 PRO A C 1
ATOM 1245 O O . PRO A 1 158 ? 3.779 15.380 -1.944 1.00 93.62 158 PRO A O 1
ATOM 1248 N N . ASN A 1 159 ? 3.079 13.265 -1.695 1.00 90.19 159 ASN A N 1
ATOM 1249 C CA . ASN A 1 159 ? 1.823 13.534 -1.010 1.00 90.19 159 ASN A CA 1
ATOM 1250 C C . ASN A 1 159 ? 1.719 12.631 0.236 1.00 90.19 159 ASN A C 1
ATOM 1252 O O . ASN A 1 159 ? 1.100 11.563 0.185 1.00 90.19 159 ASN A O 1
ATOM 1256 N N . PRO A 1 160 ? 2.329 13.040 1.365 1.00 87.94 160 PRO A N 1
ATOM 1257 C CA . PRO A 1 160 ? 2.419 12.205 2.564 1.00 87.94 160 PRO A CA 1
ATOM 1258 C C . PRO A 1 160 ? 1.055 11.923 3.207 1.00 87.94 160 PRO A C 1
ATOM 1260 O O . PRO A 1 160 ? 0.887 10.900 3.855 1.00 87.94 160 PRO A O 1
ATOM 1263 N N . TRP A 1 161 ? 0.061 12.787 2.990 1.00 86.88 161 TRP A N 1
ATOM 1264 C CA . TRP A 1 161 ? -1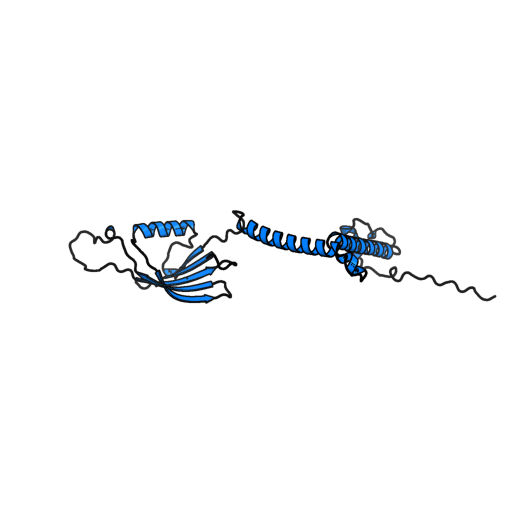.291 12.637 3.540 1.00 86.88 161 TRP A CA 1
ATOM 1265 C C . TRP A 1 161 ? -2.033 11.423 2.981 1.00 86.88 161 TRP A C 1
ATOM 1267 O O . TRP A 1 161 ? -2.899 10.871 3.652 1.00 86.88 161 TRP A O 1
ATOM 1277 N N . LEU A 1 162 ? -1.701 11.025 1.750 1.00 87.75 162 LEU A N 1
ATOM 1278 C CA . LEU A 1 162 ? -2.286 9.870 1.070 1.00 87.75 162 LEU A CA 1
ATOM 1279 C C . LEU A 1 162 ? -1.280 8.728 0.889 1.00 87.75 162 LEU A C 1
ATOM 1281 O O . LEU A 1 162 ? -1.578 7.782 0.166 1.00 87.75 162 LEU A O 1
ATOM 1285 N N . SER A 1 163 ? -0.090 8.823 1.494 1.00 91.50 163 SER A N 1
ATOM 1286 C CA . SER A 1 163 ? 1.032 7.908 1.240 1.00 91.50 163 SER A CA 1
ATOM 1287 C C . SER A 1 163 ? 1.315 7.741 -0.258 1.00 91.50 163 SER A C 1
ATOM 1289 O O . SER A 1 163 ? 1.512 6.633 -0.750 1.00 91.50 163 SER A O 1
ATOM 1291 N N . GLN A 1 164 ? 1.292 8.844 -1.008 1.00 94.19 164 GLN A N 1
ATOM 1292 C CA . GLN A 1 164 ? 1.432 8.837 -2.463 1.00 94.19 164 GLN A CA 1
ATOM 1293 C C . GLN A 1 164 ? 2.647 9.626 -2.935 1.00 94.19 164 GLN A C 1
ATOM 1295 O O . GLN A 1 164 ? 3.069 10.591 -2.302 1.00 94.19 164 GLN A O 1
ATOM 1300 N N . VAL A 1 165 ? 3.176 9.251 -4.094 1.00 94.69 165 VAL A N 1
ATOM 1301 C CA . VAL A 1 165 ? 4.194 10.007 -4.823 1.00 94.69 165 VAL A CA 1
ATOM 1302 C C . VAL A 1 165 ? 3.769 10.090 -6.282 1.00 94.69 165 VAL A C 1
ATOM 1304 O O . VAL A 1 165 ? 3.596 9.067 -6.940 1.00 94.69 165 VAL A O 1
ATOM 1307 N N . ALA A 1 166 ? 3.595 11.308 -6.786 1.00 94.88 166 ALA A N 1
ATOM 1308 C CA . ALA A 1 166 ? 3.398 11.554 -8.207 1.00 94.88 166 ALA A CA 1
ATOM 1309 C C . ALA A 1 166 ? 4.755 11.822 -8.864 1.00 94.88 166 ALA A C 1
ATOM 1311 O O . ALA A 1 166 ? 5.522 12.663 -8.395 1.00 94.88 166 ALA A O 1
ATOM 1312 N N . VAL A 1 167 ? 5.054 11.099 -9.935 1.00 94.88 167 VAL A N 1
ATOM 1313 C CA . VAL A 1 167 ? 6.308 11.185 -10.682 1.00 94.88 167 VAL A CA 1
ATOM 1314 C C . VAL A 1 167 ? 5.979 11.502 -12.129 1.00 94.88 167 VAL A C 1
ATOM 1316 O O . VAL A 1 167 ? 5.314 10.712 -12.792 1.00 94.88 167 VAL A O 1
ATOM 1319 N N . TRP A 1 168 ? 6.460 12.634 -12.621 1.00 93.94 168 TRP A N 1
ATOM 1320 C CA . TRP A 1 168 ? 6.534 12.904 -14.050 1.00 93.94 168 TRP A CA 1
ATOM 1321 C C . TRP A 1 168 ? 7.845 12.345 -14.573 1.00 93.94 168 TRP A C 1
ATOM 1323 O O . TRP A 1 168 ? 8.891 12.495 -13.935 1.00 93.94 168 TRP A O 1
ATOM 1333 N N . ALA A 1 169 ? 7.780 11.674 -15.713 1.00 91.19 169 ALA A N 1
ATOM 1334 C CA . ALA A 1 169 ? 8.932 11.039 -16.310 1.00 91.19 169 ALA A CA 1
ATOM 1335 C C . ALA A 1 169 ? 8.879 11.080 -17.834 1.00 91.19 169 ALA A C 1
ATOM 1337 O O . ALA A 1 169 ? 7.810 11.000 -18.434 1.00 91.19 169 ALA A O 1
ATOM 1338 N N . ASP A 1 170 ? 10.054 11.145 -18.440 1.00 90.06 170 ASP A N 1
ATOM 1339 C CA . ASP A 1 170 ? 10.264 10.928 -19.864 1.00 90.06 170 ASP A CA 1
ATOM 1340 C C . ASP A 1 170 ? 10.968 9.586 -20.089 1.00 90.06 170 ASP A C 1
ATOM 1342 O O . ASP A 1 170 ? 11.720 9.097 -19.238 1.00 90.06 170 ASP A O 1
ATOM 1346 N N . SER A 1 171 ? 10.706 8.956 -21.228 1.00 86.12 171 SER A N 1
ATOM 1347 C CA . SER A 1 171 ? 11.457 7.782 -21.657 1.00 86.12 171 SER A CA 1
ATOM 1348 C C . SER A 1 171 ? 11.772 7.827 -23.142 1.00 86.12 171 SER A C 1
ATOM 1350 O O . SER A 1 171 ? 11.080 8.468 -23.939 1.00 86.12 171 SER A O 1
ATOM 1352 N N . ARG A 1 172 ? 12.831 7.104 -23.500 1.00 85.81 172 ARG A N 1
ATOM 1353 C CA . ARG A 1 172 ? 13.204 6.814 -24.880 1.00 85.81 172 ARG A CA 1
ATOM 1354 C C . ARG A 1 172 ? 13.372 5.310 -25.006 1.00 85.81 172 ARG A C 1
ATOM 1356 O O . ARG A 1 172 ? 14.145 4.724 -24.251 1.00 85.81 172 ARG A O 1
ATOM 1363 N N . ALA A 1 173 ? 12.622 4.690 -25.906 1.00 84.88 173 ALA A N 1
ATOM 1364 C CA . ALA A 1 173 ? 12.759 3.271 -26.175 1.00 84.88 173 ALA A CA 1
ATOM 1365 C C . ALA A 1 173 ? 13.997 3.005 -27.030 1.00 84.88 173 ALA A C 1
ATOM 1367 O O . ALA A 1 173 ? 14.267 3.717 -27.994 1.00 84.88 173 ALA A O 1
ATOM 1368 N N . GLU A 1 174 ? 14.721 1.953 -26.678 1.00 85.56 174 GLU A N 1
ATOM 1369 C CA . GLU A 1 174 ? 15.830 1.415 -27.450 1.00 85.56 174 GLU A CA 1
ATOM 1370 C C . GLU A 1 174 ? 15.385 0.035 -27.938 1.00 85.56 174 GLU A C 1
ATOM 1372 O O . GLU A 1 174 ? 15.342 -0.916 -27.155 1.00 85.56 174 GLU A O 1
ATOM 1377 N N . PHE A 1 175 ? 14.979 -0.066 -29.202 1.00 82.50 175 PHE A N 1
ATOM 1378 C CA . PHE A 1 175 ? 14.544 -1.328 -29.803 1.00 82.50 175 PHE A CA 1
ATOM 1379 C C . PHE A 1 175 ? 15.740 -2.233 -30.118 1.00 82.50 175 PHE A C 1
ATOM 1381 O O . PHE A 1 175 ? 16.876 -1.770 -30.232 1.00 82.50 175 PHE A O 1
ATOM 1388 N N . HIS A 1 176 ? 15.495 -3.538 -30.213 1.00 80.38 176 HIS A N 1
ATOM 1389 C CA . HIS A 1 176 ? 16.467 -4.451 -30.807 1.00 80.38 176 HIS A CA 1
ATOM 1390 C C . HIS A 1 176 ? 16.568 -4.217 -32.318 1.00 80.38 176 HIS A C 1
ATOM 1392 O O . HIS A 1 176 ? 15.549 -4.014 -32.974 1.00 80.38 176 HIS A O 1
ATOM 1398 N N . ASP A 1 177 ? 17.784 -4.319 -32.862 1.00 75.44 177 ASP A N 1
ATOM 1399 C CA . ASP A 1 177 ? 18.052 -4.140 -34.297 1.00 75.44 177 ASP A CA 1
ATOM 1400 C C . ASP A 1 177 ? 17.210 -5.106 -35.160 1.00 75.44 177 ASP A C 1
ATOM 1402 O O . ASP A 1 177 ? 16.743 -4.735 -36.226 1.00 75.44 177 ASP A O 1
ATOM 1406 N N . GLU A 1 178 ? 16.929 -6.312 -34.647 1.00 67.50 178 GLU A N 1
ATOM 1407 C CA . GLU A 1 178 ? 16.134 -7.372 -35.302 1.00 67.50 178 GLU A CA 1
ATOM 1408 C C . GLU A 1 178 ? 14.619 -7.08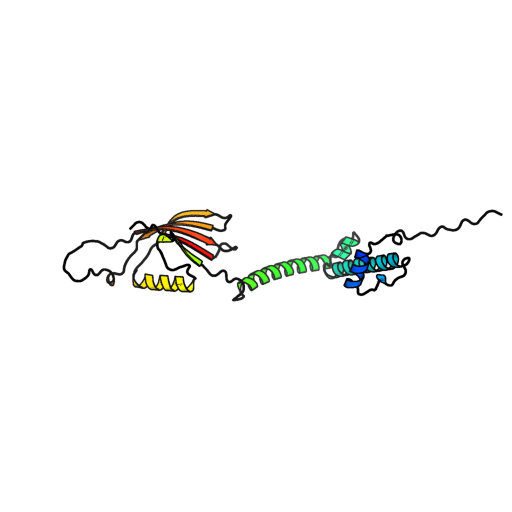3 -35.387 1.00 67.50 178 GLU A C 1
ATOM 1410 O O . GLU A 1 178 ? 13.879 -7.845 -36.003 1.00 67.50 178 GLU A O 1
ATOM 1415 N N . VAL A 1 179 ? 14.127 -6.032 -34.721 1.00 66.00 179 VAL A N 1
ATOM 1416 C CA . VAL A 1 179 ? 12.704 -5.631 -34.748 1.00 66.00 179 VAL A CA 1
ATOM 1417 C C . VAL A 1 179 ? 12.455 -4.560 -35.817 1.00 66.00 179 VAL A C 1
ATOM 1419 O O . VAL A 1 179 ? 11.319 -4.360 -36.240 1.00 66.00 179 VAL A O 1
ATOM 1422 N N . GLY A 1 180 ? 13.513 -3.877 -36.259 1.00 58.06 180 GLY A N 1
ATOM 1423 C CA . GLY A 1 180 ? 13.468 -2.815 -37.254 1.00 58.06 180 GLY A CA 1
ATOM 1424 C C . GLY A 1 180 ? 13.774 -3.320 -38.657 1.00 58.06 180 GLY A C 1
ATOM 1425 O O . GLY A 1 180 ? 14.730 -2.850 -39.258 1.00 58.06 180 GLY A O 1
ATOM 1426 N N . ASP A 1 181 ? 12.959 -4.229 -39.184 1.00 53.19 181 ASP A N 1
ATOM 1427 C CA . ASP A 1 181 ? 13.000 -4.577 -40.602 1.00 53.19 181 ASP A CA 1
ATOM 1428 C C . ASP A 1 181 ? 11.713 -4.074 -41.253 1.00 53.19 181 ASP A C 1
ATOM 1430 O O . ASP A 1 181 ? 10.619 -4.574 -40.988 1.00 53.19 181 ASP A O 1
ATOM 1434 N N . GLY A 1 182 ? 11.852 -3.031 -42.077 1.00 49.19 182 GLY A N 1
ATOM 1435 C CA . GLY A 1 182 ? 10.817 -2.653 -43.027 1.00 49.19 182 GLY A CA 1
ATOM 1436 C C . GLY A 1 182 ? 10.475 -3.862 -43.889 1.00 49.19 182 GLY A C 1
ATOM 1437 O O . GLY A 1 182 ? 11.368 -4.589 -44.336 1.00 49.19 182 GLY A O 1
ATOM 1438 N N . ASP A 1 183 ? 9.178 -4.084 -44.079 1.00 43.59 183 ASP A N 1
ATOM 1439 C CA . ASP A 1 183 ? 8.672 -5.123 -44.961 1.00 43.59 183 ASP A CA 1
ATOM 1440 C C . ASP A 1 183 ? 9.387 -5.029 -46.317 1.00 43.59 183 ASP A C 1
ATOM 1442 O O . ASP A 1 183 ? 9.672 -3.946 -46.835 1.00 43.59 183 ASP A O 1
ATOM 1446 N N . GLY A 1 184 ? 9.799 -6.189 -46.823 1.00 47.47 184 GLY A N 1
ATOM 1447 C CA . GLY A 1 184 ? 10.651 -6.307 -47.993 1.00 47.47 184 GLY A CA 1
ATOM 1448 C C . GLY A 1 184 ? 9.982 -5.819 -49.274 1.00 47.47 184 GLY A C 1
ATOM 1449 O O . GLY A 1 184 ? 9.506 -6.632 -50.058 1.00 47.47 184 GLY A O 1
ATOM 1450 N N . ASP A 1 185 ? 10.050 -4.518 -49.527 1.00 43.59 185 ASP A N 1
ATOM 1451 C CA . ASP A 1 185 ? 9.750 -3.891 -50.808 1.00 43.59 185 ASP A CA 1
ATOM 1452 C C . ASP A 1 185 ? 10.284 -2.452 -50.868 1.00 43.59 185 ASP A C 1
ATOM 1454 O O . ASP A 1 185 ? 9.550 -1.493 -51.037 1.00 43.59 185 ASP A O 1
ATOM 1458 N N . GLY A 1 186 ? 11.611 -2.316 -50.806 1.00 46.09 186 GLY A N 1
ATOM 1459 C CA . GLY A 1 186 ? 12.354 -1.406 -51.689 1.00 46.09 186 GLY A CA 1
ATOM 1460 C C . GLY A 1 186 ? 11.994 0.086 -51.725 1.00 46.09 186 GLY A C 1
ATOM 1461 O O . GLY A 1 186 ? 12.369 0.736 -52.698 1.00 46.09 186 GLY A O 1
ATOM 1462 N N . GLU A 1 187 ? 11.342 0.649 -50.711 1.00 41.81 187 GLU A N 1
ATOM 1463 C CA . GLU A 1 187 ? 11.309 2.096 -50.490 1.00 41.81 187 GLU A CA 1
ATOM 1464 C C . GLU A 1 187 ? 11.993 2.416 -49.158 1.00 41.81 187 GLU A C 1
ATOM 1466 O O . GLU A 1 187 ? 11.486 2.125 -48.076 1.00 41.81 187 GLU A O 1
ATOM 1471 N N . GLU A 1 188 ? 13.195 2.988 -49.262 1.00 47.25 188 GLU A N 1
ATOM 1472 C CA . GLU A 1 188 ? 13.984 3.536 -48.159 1.00 47.25 188 GLU A CA 1
ATOM 1473 C C . GLU A 1 188 ? 13.204 4.672 -47.477 1.00 47.25 188 GLU A C 1
ATOM 1475 O O . GLU A 1 188 ? 13.351 5.853 -47.789 1.00 47.25 188 GLU A O 1
ATOM 1480 N N . GLY A 1 189 ? 12.338 4.307 -46.535 1.00 44.53 189 GLY A N 1
ATOM 1481 C CA . GLY A 1 189 ? 11.825 5.212 -45.521 1.00 44.53 189 GLY A CA 1
ATOM 1482 C C . GLY A 1 189 ? 12.856 5.342 -44.408 1.00 44.53 189 GLY A C 1
ATOM 1483 O O . GLY A 1 189 ? 12.807 4.600 -43.432 1.00 44.53 189 GLY A O 1
ATOM 1484 N N . GLU A 1 190 ? 13.806 6.264 -44.559 1.00 43.50 190 GLU A N 1
ATOM 1485 C CA . GLU A 1 190 ? 14.728 6.670 -43.494 1.00 43.50 190 GLU A CA 1
ATOM 1486 C C . GLU A 1 190 ? 13.934 7.246 -42.307 1.00 43.50 190 GLU A C 1
ATOM 1488 O O . GLU A 1 190 ? 13.594 8.427 -42.261 1.00 43.50 190 GLU A O 1
ATOM 1493 N N . GLY A 1 191 ? 13.612 6.399 -41.335 1.00 46.41 191 GLY A N 1
ATOM 1494 C CA . GLY A 1 191 ? 13.015 6.803 -40.072 1.00 46.41 191 GLY A CA 1
ATOM 1495 C C . GLY A 1 191 ? 13.591 5.949 -38.961 1.00 46.41 191 GLY A C 1
ATOM 1496 O O . GLY A 1 191 ? 13.172 4.813 -38.766 1.00 46.41 191 GLY A O 1
ATOM 1497 N N . GLU A 1 192 ? 14.574 6.483 -38.241 1.00 54.53 192 GLU A N 1
ATOM 1498 C CA . GLU A 1 192 ? 15.044 5.900 -36.986 1.00 54.53 192 GLU A CA 1
ATOM 1499 C C . GLU A 1 192 ? 13.814 5.744 -36.071 1.00 54.53 192 GLU A C 1
ATOM 1501 O O . GLU A 1 192 ? 13.151 6.734 -35.753 1.00 54.53 192 GLU A O 1
ATOM 1506 N N . TRP A 1 193 ? 13.441 4.510 -35.715 1.00 58.62 193 TRP A N 1
ATOM 1507 C CA . TRP A 1 193 ? 12.275 4.236 -34.871 1.00 58.62 193 TRP A CA 1
ATOM 1508 C C . TRP A 1 193 ? 12.525 4.775 -33.454 1.00 58.62 193 TRP A C 1
ATOM 1510 O O . TRP A 1 193 ? 12.958 4.054 -32.556 1.00 58.62 193 TRP A O 1
ATOM 1520 N N . GLU A 1 194 ? 12.272 6.065 -33.240 1.00 64.06 194 GLU A N 1
ATOM 1521 C CA . GLU A 1 194 ? 12.399 6.713 -31.940 1.00 64.06 194 GLU A CA 1
ATOM 1522 C C . GLU A 1 194 ? 11.029 6.777 -31.260 1.00 64.06 194 GLU A C 1
ATOM 1524 O O . GLU A 1 194 ? 10.221 7.673 -31.501 1.00 64.06 194 GLU A O 1
ATOM 1529 N N . PHE A 1 195 ? 10.761 5.821 -30.369 1.00 72.69 195 PHE A N 1
ATOM 1530 C CA . PHE A 1 195 ? 9.605 5.915 -29.484 1.00 72.69 195 PHE A CA 1
ATOM 1531 C C . PHE A 1 195 ? 9.990 6.717 -28.240 1.00 72.69 195 PHE A C 1
ATOM 1533 O O . PHE A 1 195 ? 10.671 6.220 -27.336 1.00 72.69 195 PHE A O 1
ATOM 1540 N N . ARG A 1 196 ? 9.559 7.977 -28.206 1.00 79.44 196 ARG A N 1
ATOM 1541 C CA . ARG A 1 196 ? 9.672 8.858 -27.045 1.00 79.44 196 ARG A CA 1
ATOM 1542 C C . ARG A 1 196 ? 8.304 8.994 -26.402 1.00 79.44 196 ARG A C 1
ATOM 1544 O O . ARG A 1 196 ? 7.327 9.247 -27.097 1.00 79.44 196 ARG A O 1
ATOM 1551 N N . GLY A 1 197 ? 8.240 8.866 -25.083 1.00 80.12 197 GLY A N 1
ATOM 1552 C CA . GLY A 1 197 ? 6.997 9.122 -24.370 1.00 80.12 197 GLY A CA 1
ATOM 1553 C C . GLY A 1 197 ? 7.202 9.925 -23.103 1.00 80.12 197 GLY A C 1
ATOM 1554 O O . GLY A 1 197 ? 8.269 9.900 -22.485 1.00 80.12 197 GLY A O 1
ATOM 1555 N N . GLU A 1 198 ? 6.148 10.640 -22.739 1.00 85.38 198 GLU A N 1
ATOM 1556 C CA . GLU A 1 198 ? 6.017 11.355 -21.481 1.00 85.38 198 GLU A CA 1
ATOM 1557 C C . GLU A 1 198 ? 4.913 10.693 -20.659 1.00 85.38 198 GLU A C 1
ATOM 1559 O O . GLU A 1 198 ? 3.850 10.328 -21.170 1.00 85.38 198 GLU A O 1
ATOM 1564 N N . TYR A 1 199 ? 5.188 10.506 -19.372 1.00 87.12 199 TYR A N 1
ATOM 1565 C CA . TYR A 1 199 ? 4.343 9.724 -18.484 1.00 87.12 199 TYR A CA 1
ATOM 1566 C C . TYR A 1 199 ? 4.217 10.397 -17.128 1.00 87.12 199 TYR A C 1
ATOM 1568 O O . TYR A 1 199 ? 5.155 11.015 -16.621 1.00 87.12 199 TYR A O 1
ATOM 1576 N N . MET A 1 200 ? 3.065 10.205 -16.494 1.00 90.56 200 MET A N 1
ATOM 1577 C CA . MET A 1 200 ? 2.876 10.527 -15.084 1.00 90.56 200 MET A CA 1
ATOM 1578 C C . MET A 1 200 ? 2.501 9.260 -14.329 1.00 90.56 200 MET A C 1
ATOM 1580 O O . MET A 1 200 ? 1.512 8.610 -14.647 1.00 90.56 200 MET A O 1
ATOM 1584 N N . ARG A 1 201 ? 3.262 8.910 -13.297 1.00 93.00 201 ARG A N 1
ATOM 1585 C CA . ARG A 1 201 ? 2.992 7.755 -12.440 1.00 93.00 201 ARG A CA 1
ATOM 1586 C C . ARG A 1 201 ? 2.616 8.223 -11.049 1.00 93.00 201 ARG A C 1
ATOM 1588 O O . ARG A 1 201 ? 3.387 8.920 -10.399 1.00 93.00 201 ARG A O 1
ATOM 1595 N N . VAL A 1 202 ? 1.452 7.807 -10.570 1.00 94.69 202 VAL A N 1
ATOM 1596 C CA . VAL A 1 202 ? 1.050 7.972 -9.174 1.00 94.69 202 VAL A CA 1
ATOM 1597 C C . VAL A 1 202 ? 1.291 6.651 -8.459 1.00 94.69 202 VAL A C 1
ATOM 1599 O O . VAL A 1 202 ? 0.617 5.654 -8.720 1.00 94.69 202 VAL A O 1
ATOM 1602 N N . LEU A 1 203 ? 2.281 6.647 -7.573 1.00 94.62 203 LEU A N 1
ATOM 1603 C CA . LEU A 1 203 ? 2.654 5.516 -6.734 1.00 94.62 203 LEU A CA 1
ATOM 1604 C C . LEU A 1 203 ? 1.961 5.674 -5.384 1.00 94.62 203 LEU A C 1
ATOM 1606 O O . LEU A 1 203 ? 2.124 6.700 -4.732 1.00 94.62 203 LEU A O 1
ATOM 1610 N N . THR A 1 204 ? 1.193 4.676 -4.962 1.00 94.00 204 THR A N 1
ATOM 1611 C CA . THR A 1 204 ? 0.656 4.590 -3.599 1.00 94.00 204 THR A CA 1
ATOM 1612 C C . THR A 1 204 ? 1.493 3.593 -2.818 1.00 94.00 204 THR A C 1
ATOM 1614 O O . THR A 1 204 ? 1.652 2.445 -3.242 1.00 94.00 204 THR A O 1
ATOM 1617 N N . MET A 1 205 ? 2.041 4.056 -1.704 1.00 90.12 205 MET A N 1
ATOM 1618 C CA . MET A 1 205 ? 2.918 3.302 -0.823 1.00 90.12 205 MET A CA 1
ATOM 1619 C C . MET A 1 205 ? 2.113 2.590 0.265 1.00 90.12 205 MET A C 1
ATOM 1621 O O . MET A 1 205 ? 0.988 2.977 0.589 1.00 90.12 205 MET A O 1
ATOM 1625 N N . ASP A 1 206 ? 2.708 1.558 0.846 1.00 87.69 206 ASP A N 1
ATOM 1626 C CA . ASP A 1 206 ? 2.211 0.920 2.054 1.00 87.69 206 ASP A CA 1
ATOM 1627 C C . ASP A 1 206 ? 2.345 1.831 3.287 1.00 87.69 206 ASP A C 1
ATOM 1629 O O . ASP A 1 206 ? 2.882 2.937 3.235 1.00 87.69 206 ASP A O 1
ATOM 1633 N N . VAL A 1 207 ? 1.830 1.364 4.429 1.00 81.75 207 VAL A N 1
ATOM 1634 C CA . VAL A 1 207 ? 1.850 2.131 5.690 1.00 81.75 207 VAL A CA 1
ATOM 1635 C C . VAL A 1 207 ? 3.283 2.406 6.162 1.00 81.75 207 VAL A C 1
ATOM 1637 O O . VAL A 1 207 ? 3.519 3.415 6.821 1.00 81.75 207 VAL A O 1
ATOM 1640 N N . SER A 1 208 ? 4.233 1.531 5.813 1.00 84.38 208 SER A N 1
ATOM 1641 C CA . SER A 1 208 ? 5.653 1.720 6.126 1.00 84.38 208 SER A CA 1
ATOM 1642 C C . SER A 1 208 ? 6.332 2.757 5.221 1.00 84.38 208 SER A C 1
ATOM 1644 O O . SER A 1 208 ? 7.300 3.390 5.636 1.00 84.38 208 SER A O 1
ATOM 1646 N N . GLY A 1 209 ? 5.819 2.961 4.003 1.00 81.81 209 GLY A N 1
ATOM 1647 C CA . GLY A 1 209 ? 6.455 3.792 2.987 1.00 81.81 209 GLY A CA 1
ATOM 1648 C C . GLY A 1 209 ? 7.605 3.094 2.254 1.00 81.81 209 GLY A C 1
ATOM 1649 O O . GLY A 1 209 ? 8.289 3.739 1.464 1.00 81.81 209 GLY A O 1
ATOM 1650 N N . GLU A 1 210 ? 7.832 1.800 2.488 1.00 84.00 210 GLU A N 1
ATOM 1651 C CA . GLU A 1 210 ? 8.924 1.038 1.872 1.00 84.00 210 GLU A CA 1
ATOM 1652 C C . GLU A 1 210 ? 8.497 0.320 0.586 1.00 84.00 210 GLU A C 1
ATOM 1654 O O . GLU A 1 210 ? 9.336 0.029 -0.270 1.00 84.00 210 GLU A O 1
ATOM 1659 N N . LYS A 1 211 ? 7.201 0.019 0.423 1.00 87.75 211 LYS A N 1
ATOM 1660 C CA . LYS A 1 211 ? 6.692 -0.780 -0.702 1.00 87.75 211 LYS A CA 1
ATOM 1661 C C . LYS A 1 211 ? 5.597 -0.046 -1.457 1.00 87.75 211 LYS A C 1
ATOM 1663 O O . LYS A 1 211 ? 4.737 0.596 -0.870 1.00 87.75 211 LYS A O 1
ATOM 1668 N N . VAL A 1 212 ? 5.590 -0.202 -2.778 1.00 90.12 212 VAL A N 1
ATOM 1669 C CA . VAL A 1 212 ? 4.506 0.293 -3.634 1.00 90.12 212 VAL A CA 1
ATOM 1670 C C . VAL A 1 212 ? 3.378 -0.739 -3.665 1.00 90.12 212 VAL A C 1
ATOM 1672 O O . VAL A 1 212 ? 3.585 -1.878 -4.082 1.00 90.12 212 VAL A O 1
ATOM 1675 N N . GLU A 1 213 ? 2.174 -0.335 -3.270 1.00 90.88 213 GLU A N 1
ATOM 1676 C CA . GLU A 1 213 ? 0.965 -1.170 -3.313 1.00 90.88 213 GLU A CA 1
ATOM 1677 C C . GLU A 1 213 ? 0.159 -0.948 -4.597 1.00 90.88 213 GLU A C 1
ATOM 1679 O O . GLU A 1 213 ? -0.476 -1.871 -5.113 1.00 90.88 213 GLU A O 1
ATOM 1684 N N . GLN A 1 214 ? 0.174 0.272 -5.133 1.00 91.38 214 GLN A N 1
ATOM 1685 C CA . GLN A 1 214 ? -0.593 0.608 -6.326 1.00 91.38 214 GLN A CA 1
ATOM 1686 C C . GLN A 1 214 ? 0.155 1.598 -7.212 1.00 91.38 214 GLN A C 1
ATOM 1688 O O . GLN A 1 214 ? 0.755 2.555 -6.729 1.00 91.38 214 GLN A O 1
ATOM 1693 N N . VAL A 1 215 ? 0.070 1.379 -8.520 1.00 93.06 215 VAL A N 1
ATOM 1694 C CA . VAL A 1 215 ? 0.582 2.276 -9.553 1.00 93.06 215 VAL A CA 1
ATOM 1695 C C . VAL A 1 215 ? -0.561 2.651 -10.482 1.00 93.06 215 VAL A C 1
ATOM 1697 O O . VAL A 1 215 ? -1.260 1.778 -10.999 1.00 93.06 215 VAL A O 1
ATOM 1700 N N . LEU A 1 216 ? -0.745 3.950 -10.691 1.00 92.38 216 LEU A N 1
ATOM 1701 C CA . LEU A 1 216 ? -1.559 4.489 -11.772 1.00 92.38 216 LEU A CA 1
ATOM 1702 C C . LEU A 1 216 ? -0.638 5.229 -12.735 1.00 92.38 216 LEU A C 1
ATOM 1704 O O . LEU A 1 216 ? -0.036 6.233 -12.361 1.00 92.38 216 LEU A O 1
ATOM 1708 N N . GLU A 1 217 ? -0.514 4.719 -13.950 1.00 90.94 217 GLU A N 1
ATOM 1709 C CA . GLU A 1 217 ? 0.373 5.252 -14.974 1.00 90.94 217 GLU A CA 1
ATOM 1710 C C . GLU A 1 217 ? -0.437 5.920 -16.084 1.00 90.94 217 GLU A C 1
ATOM 1712 O O . GLU A 1 217 ? -1.205 5.274 -16.788 1.00 90.94 217 GLU A O 1
ATOM 1717 N N . PHE A 1 218 ? -0.268 7.230 -16.227 1.00 90.19 218 PHE A N 1
ATOM 1718 C CA . PHE A 1 218 ? -0.797 8.014 -17.329 1.00 90.19 218 PHE A CA 1
ATOM 1719 C C . PHE A 1 218 ? 0.214 8.025 -18.463 1.00 90.19 218 PHE A C 1
ATOM 1721 O O . PHE A 1 218 ? 1.347 8.474 -18.279 1.00 90.19 218 PHE A O 1
ATOM 1728 N N . LEU A 1 219 ? -0.225 7.551 -19.620 1.00 85.06 219 LEU A N 1
ATOM 1729 C CA . LEU A 1 219 ? 0.521 7.575 -20.864 1.00 85.06 219 LEU A CA 1
ATOM 1730 C C . LEU A 1 219 ? 0.007 8.734 -21.720 1.00 85.06 219 LEU A C 1
ATOM 1732 O O . LEU A 1 219 ? -1.210 8.912 -21.844 1.00 85.06 219 LEU A O 1
ATOM 1736 N N . ASP A 1 220 ? 0.914 9.518 -22.304 1.00 79.50 220 ASP A N 1
ATOM 1737 C CA . ASP A 1 220 ? 0.522 10.470 -23.340 1.00 79.50 220 ASP A CA 1
ATOM 1738 C C . ASP A 1 220 ? 0.004 9.695 -24.560 1.00 79.50 220 ASP A C 1
ATOM 1740 O O . ASP A 1 220 ? 0.696 8.860 -25.140 1.00 79.50 220 ASP A O 1
ATOM 1744 N N . SER A 1 221 ? -1.263 9.916 -24.901 1.00 62.12 221 SER A N 1
ATOM 1745 C CA . SER A 1 221 ? -1.964 9.193 -25.960 1.00 62.12 221 SER A CA 1
ATOM 1746 C C . SER A 1 221 ? -1.865 9.873 -27.325 1.00 62.12 221 SER A C 1
ATOM 1748 O O . SER A 1 221 ? -2.562 9.455 -28.250 1.00 62.12 221 SER A O 1
ATOM 1750 N N . LYS A 1 222 ? -1.095 10.959 -27.461 1.00 56.38 222 LYS A N 1
ATOM 1751 C CA . LYS A 1 222 ? -0.871 11.600 -28.759 1.00 56.38 222 LYS A CA 1
ATOM 1752 C C . LYS A 1 222 ? 0.249 10.887 -29.516 1.00 56.38 222 LYS A C 1
ATOM 1754 O O . LYS A 1 222 ? 1.419 11.212 -29.349 1.00 56.38 222 LYS A O 1
ATOM 1759 N N . ALA A 1 223 ? -0.156 9.920 -30.337 1.00 41.62 223 ALA A N 1
ATOM 1760 C CA . ALA A 1 223 ? 0.566 9.551 -31.552 1.00 41.62 223 ALA A CA 1
ATOM 1761 C C . ALA A 1 223 ? 0.301 10.592 -32.652 1.00 41.62 223 ALA A C 1
ATOM 1763 O O . ALA A 1 223 ? -0.836 11.128 -32.686 1.00 41.62 223 ALA A O 1
#

Radius of gyration: 37.65 Å; chains: 1; bounding box: 59×33×136 Å

Sequence (223 aa):
MSGTHGMGGVYEDQDQRNFADSSIKEEQRTQNINVEGYMPKDKPRAMNEIRSQEIETATEERYKNDPLSRAQAHGNKPSRGAMADADIQADEEEMLKKKQQQQTDSMPGKNEKKYKHAFAPASLNFPGPFDCAKFATHMAHLRGLLRGFPVRASEVRPNPWLSQVAVWADSRAEFHDEVGDGDGDGEEGEGEWEFRGEYMRVLTMDVSGEKVEQVLEFLDSKA